Protein AF-A0A931J130-F1 (afdb_monomer)

Secondary structure (DSSP, 8-state):
-PPP------HHHHHHHHHHHHHHHHGGGT-EEETTEEEEEETTEEEEEEEEEETTTTEEEEEEEEEEHHHHHHHHHHTT-PPPPSHHHHHHHHHH--TTEEEEEEEE-----HHHHHHHHHHHHHHHHHHHHHHHHHHHTHHHHHHHHHHHHHHHHHH-TT----HHHHHHHHHHHHHHHHHTT------

Solvent-accessible surface area (backbone atoms only — not comparable to full-atom values): 10882 Å² total; per-residue (Å²): 134,81,76,80,81,78,68,79,64,57,52,70,56,46,40,52,50,49,31,49,40,38,42,64,57,33,50,87,71,73,44,44,71,58,97,49,28,43,32,46,70,45,85,69,32,39,39,38,41,46,78,45,65,40,66,90,74,49,30,44,35,42,33,40,41,32,27,45,56,43,55,44,45,50,50,26,53,74,72,75,40,82,56,64,72,61,70,68,44,40,57,60,43,51,76,77,49,68,74,64,62,78,46,74,50,73,52,72,76,53,61,82,54,69,73,51,47,47,54,47,31,49,50,54,52,48,55,46,50,53,50,44,52,53,54,38,55,57,54,72,42,43,66,62,50,51,57,49,54,53,52,54,49,51,58,42,41,76,76,33,82,81,68,86,76,64,59,69,60,55,49,54,54,48,50,51,52,51,54,41,28,64,75,65,72,51,67,74,75,84,123

Nearest PDB structures (foldseek):
  8chv-assembly1_D  TM=3.929E-01  e=4.926E-01  Homo sapiens
  8cht-assembly4_D  TM=4.009E-01  e=5.868E-01  Homo sapiens
  4ok2-assembly1_B  TM=6.603E-01  e=4.526E+00  Saccharophagus degradans 2-40
  8as6-assembly1_A  TM=1.402E-01  e=4.526E+00  SFTS virus AH12

Structure (mmCIF, N/CA/C/O backbone):
data_AF-A0A931J130-F1
#
_entry.id   AF-A0A931J130-F1
#
loop_
_atom_site.group_PDB
_atom_site.id
_atom_site.type_symbol
_atom_site.label_atom_id
_atom_site.label_alt_id
_atom_site.label_comp_id
_atom_site.label_asym_id
_atom_site.label_entity_id
_atom_site.label_seq_id
_atom_site.pdbx_PDB_ins_code
_atom_site.Cartn_x
_atom_site.Cartn_y
_atom_site.Cartn_z
_atom_site.occupancy
_atom_site.B_iso_or_equiv
_atom_site.auth_seq_id
_atom_site.auth_comp_id
_atom_site.auth_asym_id
_atom_site.auth_atom_id
_atom_site.pdbx_PDB_model_num
ATOM 1 N N . MET A 1 1 ? 41.492 0.137 -27.651 1.00 37.72 1 MET A N 1
ATOM 2 C CA . MET A 1 1 ? 40.063 -0.126 -27.904 1.00 37.72 1 MET A CA 1
ATOM 3 C C . MET A 1 1 ? 39.285 0.731 -26.930 1.00 37.72 1 MET A C 1
ATOM 5 O O . MET A 1 1 ? 39.300 0.441 -25.746 1.00 37.72 1 MET A O 1
ATOM 9 N N . THR A 1 2 ? 38.757 1.857 -27.392 1.00 40.00 2 THR A N 1
ATOM 10 C CA . THR A 1 2 ? 37.884 2.729 -26.602 1.00 40.00 2 THR A CA 1
ATOM 11 C C . THR A 1 2 ? 36.495 2.111 -26.616 1.00 40.00 2 THR A C 1
ATOM 13 O O . THR A 1 2 ? 35.916 1.949 -27.690 1.00 40.00 2 THR A O 1
ATOM 16 N N . GLU A 1 3 ? 35.994 1.705 -25.449 1.00 37.38 3 GLU A N 1
ATOM 17 C CA . GLU A 1 3 ? 34.588 1.330 -25.308 1.00 37.38 3 GLU A CA 1
ATOM 18 C C . GLU A 1 3 ? 33.718 2.496 -25.802 1.00 37.38 3 GLU A C 1
ATOM 20 O O . GLU A 1 3 ? 34.051 3.660 -25.539 1.00 37.38 3 GLU A O 1
ATOM 25 N N . PRO A 1 4 ? 32.651 2.228 -26.571 1.00 42.38 4 PRO A N 1
ATOM 26 C CA . PRO A 1 4 ? 31.745 3.279 -26.991 1.00 42.38 4 PRO A CA 1
ATOM 27 C C . PRO A 1 4 ? 31.145 3.911 -25.736 1.00 42.38 4 PRO A C 1
ATOM 29 O O . PRO A 1 4 ? 30.567 3.225 -24.896 1.00 42.38 4 PRO A O 1
ATOM 32 N N . ILE A 1 5 ? 31.304 5.228 -25.604 1.00 46.66 5 ILE A N 1
ATOM 33 C CA . ILE A 1 5 ? 30.605 6.005 -24.586 1.00 46.66 5 ILE A CA 1
ATOM 34 C C . ILE A 1 5 ? 29.126 5.918 -24.958 1.00 46.66 5 ILE A C 1
ATOM 36 O O . ILE A 1 5 ? 28.665 6.621 -25.859 1.00 46.66 5 ILE A O 1
ATOM 40 N N . GLU A 1 6 ? 28.397 5.003 -24.323 1.00 53.16 6 GLU A N 1
ATOM 41 C CA . GLU A 1 6 ? 26.948 4.949 -24.435 1.00 53.16 6 GLU A CA 1
ATOM 42 C C . GLU A 1 6 ? 26.400 6.273 -23.913 1.00 53.16 6 GLU A C 1
ATOM 44 O O . GLU A 1 6 ? 26.423 6.575 -22.718 1.00 53.16 6 GLU A O 1
ATOM 49 N N . HIS A 1 7 ? 25.949 7.114 -24.839 1.00 55.19 7 HIS A N 1
ATOM 50 C CA . HIS A 1 7 ? 25.224 8.306 -24.462 1.00 55.19 7 HIS A CA 1
ATOM 51 C C . HIS A 1 7 ? 23.923 7.889 -23.766 1.00 55.19 7 HIS A C 1
ATOM 53 O O . HIS A 1 7 ? 23.254 6.969 -24.250 1.00 55.19 7 HIS A O 1
ATOM 59 N N . PRO A 1 8 ? 23.528 8.577 -22.677 1.00 55.19 8 PRO A N 1
ATOM 60 C CA . PRO A 1 8 ? 22.209 8.414 -22.096 1.00 55.19 8 PRO A CA 1
ATOM 61 C C . PRO A 1 8 ? 21.131 8.365 -23.178 1.00 55.19 8 PRO A C 1
ATOM 63 O O . PRO A 1 8 ? 21.064 9.294 -23.994 1.00 55.19 8 PRO A O 1
ATOM 66 N N . PRO A 1 9 ? 20.226 7.375 -23.177 1.00 60.50 9 PRO A N 1
ATOM 67 C CA . PRO A 1 9 ? 18.975 7.554 -23.889 1.00 60.50 9 PRO A CA 1
ATOM 68 C C . PRO A 1 9 ? 18.276 8.823 -23.356 1.00 60.50 9 PRO A C 1
ATOM 70 O O . PRO A 1 9 ? 18.400 9.150 -22.171 1.00 60.50 9 PRO A O 1
ATOM 73 N N . PRO A 1 10 ? 17.523 9.558 -24.196 1.00 66.81 10 PRO A N 1
ATOM 74 C CA . PRO A 1 10 ? 16.775 10.722 -23.734 1.00 66.81 10 PRO A CA 1
ATOM 75 C C . PRO A 1 10 ? 15.864 10.329 -22.564 1.00 66.81 10 PRO A C 1
ATOM 77 O O . PRO A 1 10 ? 15.323 9.222 -22.550 1.00 66.81 10 PRO A O 1
ATOM 80 N N . ALA A 1 11 ? 15.666 11.238 -21.602 1.00 66.00 11 ALA A N 1
ATOM 81 C CA . ALA A 1 11 ? 14.957 10.969 -20.343 1.00 66.00 11 ALA A CA 1
ATOM 82 C C . ALA A 1 11 ? 13.633 10.204 -20.527 1.00 66.00 11 ALA A C 1
ATOM 84 O O . ALA A 1 11 ? 13.347 9.258 -19.799 1.00 66.00 11 ALA A O 1
ATOM 85 N N . SER A 1 12 ? 12.876 10.548 -21.571 1.00 71.50 12 SER A N 1
ATOM 86 C CA . SER A 1 12 ? 11.606 9.907 -21.915 1.00 71.50 12 SER A CA 1
ATOM 87 C C . SER A 1 12 ? 11.746 8.476 -22.451 1.00 71.50 12 SER A C 1
ATOM 89 O O . SER A 1 12 ? 10.842 7.662 -22.291 1.00 71.50 12 SER A O 1
ATOM 91 N N . ALA A 1 13 ? 12.841 8.123 -23.128 1.00 77.12 13 ALA A N 1
ATOM 92 C CA . ALA A 1 13 ? 13.102 6.750 -23.562 1.00 77.12 13 ALA A CA 1
ATOM 93 C C . ALA A 1 13 ? 13.471 5.852 -22.376 1.00 77.12 13 ALA A C 1
ATOM 95 O O . ALA A 1 13 ? 12.955 4.738 -22.287 1.00 77.12 13 ALA A O 1
ATOM 96 N N . PHE A 1 14 ? 14.282 6.364 -21.448 1.00 75.94 14 PHE A N 1
ATOM 97 C CA . PHE A 1 14 ? 14.636 5.660 -20.218 1.00 75.94 14 PHE A CA 1
ATOM 98 C C . PHE A 1 14 ? 13.431 5.480 -19.292 1.00 75.94 14 PHE A C 1
ATOM 100 O O . PHE A 1 14 ? 13.154 4.367 -18.864 1.00 75.94 14 PHE A O 1
ATOM 107 N N . GLU A 1 15 ? 12.657 6.538 -19.051 1.00 78.25 15 GLU A N 1
ATOM 108 C CA . GLU A 1 15 ? 11.431 6.465 -18.250 1.00 78.25 15 GLU A CA 1
ATOM 109 C C . GLU A 1 15 ? 10.440 5.446 -18.829 1.00 78.25 15 GLU A C 1
ATOM 111 O O . GLU A 1 15 ? 9.904 4.614 -18.102 1.00 78.25 15 GLU A O 1
ATOM 116 N N . ARG A 1 16 ? 10.264 5.427 -20.157 1.00 82.00 16 ARG A N 1
ATOM 117 C CA . ARG A 1 16 ? 9.443 4.409 -20.829 1.00 82.00 16 ARG A CA 1
ATOM 118 C C . ARG A 1 16 ? 10.007 2.998 -20.678 1.00 82.00 16 ARG A C 1
ATOM 120 O O . ARG A 1 16 ? 9.225 2.066 -20.527 1.00 82.00 16 ARG A O 1
ATOM 127 N N . ALA A 1 17 ? 11.326 2.818 -20.753 1.00 82.25 17 ALA A N 1
ATOM 128 C CA . ALA A 1 17 ? 11.951 1.516 -20.524 1.00 82.25 17 ALA A CA 1
ATOM 129 C C . ALA A 1 17 ? 11.732 1.052 -19.081 1.00 82.25 17 ALA A C 1
ATOM 131 O O . ALA A 1 17 ? 11.307 -0.077 -18.866 1.00 82.25 17 ALA A O 1
ATOM 132 N N . LEU A 1 18 ? 11.903 1.957 -18.120 1.00 82.25 18 LEU A N 1
ATOM 133 C CA . LEU A 1 18 ? 11.708 1.676 -16.710 1.00 82.25 18 LEU A CA 1
ATOM 134 C C . LEU A 1 18 ? 10.260 1.312 -16.377 1.00 82.25 18 LEU A C 1
ATOM 136 O O . LEU A 1 18 ? 10.019 0.318 -15.698 1.00 82.25 18 LEU A O 1
ATOM 140 N N . LEU A 1 19 ? 9.296 2.080 -16.889 1.00 86.19 19 LEU A N 1
ATOM 141 C CA . LEU A 1 19 ? 7.870 1.783 -16.740 1.00 86.19 19 LEU A CA 1
ATOM 142 C C . LEU A 1 19 ? 7.522 0.408 -17.321 1.00 86.19 19 LEU A C 1
ATOM 144 O O . LEU A 1 19 ? 6.752 -0.330 -16.714 1.00 86.19 19 LEU A O 1
ATOM 148 N N . ARG A 1 20 ? 8.113 0.032 -18.466 1.00 87.75 20 ARG A N 1
ATOM 149 C CA . ARG A 1 20 ? 7.922 -1.304 -19.051 1.00 87.75 20 ARG A CA 1
ATOM 150 C C . ARG A 1 20 ? 8.511 -2.409 -18.177 1.00 87.75 20 ARG A C 1
ATOM 152 O O . ARG A 1 20 ? 7.806 -3.381 -17.935 1.00 87.75 20 ARG A O 1
ATOM 159 N N . SER A 1 21 ? 9.740 -2.253 -17.683 1.00 88.06 21 SER A N 1
ATOM 160 C CA . SER A 1 21 ? 10.378 -3.242 -16.799 1.00 88.06 21 SER A CA 1
ATOM 161 C C . SER A 1 21 ? 9.619 -3.403 -15.479 1.00 88.06 21 SER A C 1
ATOM 163 O O . SER A 1 21 ? 9.436 -4.507 -14.982 1.00 88.06 21 SER A O 1
ATOM 165 N N . ILE A 1 22 ? 9.104 -2.309 -14.916 1.00 87.69 22 ILE A N 1
ATOM 166 C CA . ILE A 1 22 ? 8.263 -2.373 -13.716 1.00 87.69 22 ILE A CA 1
ATOM 167 C C . ILE A 1 22 ? 6.929 -3.065 -14.017 1.00 87.69 22 ILE A C 1
ATOM 169 O O . ILE A 1 22 ? 6.472 -3.888 -13.226 1.00 87.69 22 ILE A O 1
ATOM 173 N N . ALA A 1 23 ? 6.307 -2.767 -15.159 1.00 88.56 23 ALA A N 1
ATOM 174 C CA . ALA A 1 23 ? 5.064 -3.411 -15.568 1.00 88.56 23 ALA A CA 1
ATOM 175 C C . ALA A 1 23 ? 5.233 -4.925 -15.800 1.00 88.56 23 ALA A C 1
ATOM 177 O O . ALA A 1 23 ? 4.343 -5.691 -15.424 1.00 88.56 23 ALA A O 1
ATOM 178 N N . SER A 1 24 ? 6.362 -5.369 -16.370 1.00 89.69 24 SER A N 1
ATOM 179 C CA . SER A 1 24 ? 6.643 -6.797 -16.576 1.00 89.69 24 SER A CA 1
ATOM 180 C C . SER A 1 24 ? 6.847 -7.558 -15.268 1.00 89.69 24 SER A C 1
ATOM 182 O O . SER A 1 24 ? 6.431 -8.706 -15.181 1.00 89.69 24 SER A O 1
ATOM 184 N N . GLU A 1 25 ? 7.411 -6.920 -14.241 1.00 89.88 25 GLU A N 1
ATOM 185 C CA . GLU A 1 25 ? 7.550 -7.502 -12.896 1.00 89.88 25 GLU A CA 1
ATOM 186 C C . GLU A 1 25 ? 6.225 -7.516 -12.115 1.00 89.88 25 GLU A C 1
ATOM 188 O O . GLU A 1 25 ? 5.930 -8.443 -11.353 1.00 89.88 25 GLU A O 1
ATOM 193 N N . ALA A 1 26 ? 5.397 -6.488 -12.315 1.00 87.25 26 ALA A N 1
ATOM 194 C CA . ALA A 1 26 ? 4.100 -6.339 -11.661 1.00 87.25 26 ALA A CA 1
ATOM 195 C C . ALA A 1 26 ? 3.048 -7.342 -12.179 1.00 87.25 26 ALA A C 1
ATOM 197 O O . ALA A 1 26 ? 2.231 -7.837 -11.399 1.00 87.25 26 ALA A O 1
ATOM 198 N N . GLY A 1 27 ? 3.078 -7.672 -13.476 1.00 86.12 27 GLY A N 1
ATOM 199 C CA . GLY A 1 27 ? 2.119 -8.578 -14.123 1.00 86.12 27 GLY A CA 1
ATOM 200 C C . GLY A 1 27 ? 2.009 -9.963 -13.462 1.00 86.12 27 GLY A C 1
ATOM 201 O O . GLY A 1 27 ? 0.912 -10.332 -13.039 1.00 86.12 27 GLY A O 1
ATOM 202 N N . PRO A 1 28 ? 3.116 -10.714 -13.287 1.00 87.88 28 PRO A N 1
ATOM 203 C CA . PRO A 1 28 ? 3.131 -12.011 -12.601 1.00 87.88 28 PRO A CA 1
ATOM 204 C C . PRO A 1 28 ? 2.605 -11.983 -11.158 1.00 87.88 28 PRO A C 1
ATOM 206 O O . PRO A 1 28 ? 2.249 -13.026 -10.616 1.00 87.88 28 PRO A O 1
ATOM 209 N N . ARG A 1 29 ? 2.548 -10.803 -10.527 1.00 85.88 29 ARG A N 1
ATOM 210 C CA . ARG A 1 29 ? 2.046 -10.598 -9.156 1.00 85.88 29 ARG A CA 1
ATOM 211 C C . ARG A 1 29 ? 0.557 -10.244 -9.111 1.00 85.88 29 ARG A C 1
ATOM 213 O O . ARG A 1 29 ? 0.011 -10.048 -8.030 1.00 85.88 29 ARG A O 1
ATOM 220 N N . GLY A 1 30 ? -0.100 -10.141 -10.268 1.00 87.88 30 GLY A N 1
ATOM 221 C CA . GLY A 1 30 ? -1.512 -9.767 -10.372 1.00 87.88 30 GLY A CA 1
ATOM 222 C C . GLY A 1 30 ? -1.789 -8.298 -10.039 1.00 87.88 30 GLY A C 1
ATOM 223 O O . GLY A 1 30 ? -2.925 -7.942 -9.724 1.00 87.88 30 GLY A O 1
ATOM 224 N N . TRP A 1 31 ? -0.768 -7.439 -10.071 1.00 91.69 31 TRP A N 1
ATOM 225 C CA . TRP A 1 31 ? -0.922 -6.015 -9.780 1.00 91.69 31 TRP A CA 1
ATOM 226 C C . TRP A 1 31 ? -1.553 -5.276 -10.962 1.00 91.69 31 TRP A C 1
ATOM 228 O O . TRP A 1 31 ? -1.345 -5.625 -12.124 1.00 91.69 31 TRP A O 1
ATOM 238 N N . GLN A 1 32 ? -2.326 -4.232 -10.666 1.00 91.44 32 GLN A N 1
ATOM 239 C CA . GLN A 1 32 ? -2.971 -3.409 -11.687 1.00 91.44 32 GLN A CA 1
ATOM 240 C C . GLN A 1 32 ? -2.073 -2.227 -12.063 1.00 91.44 32 GLN A C 1
ATOM 242 O O . GLN A 1 32 ? -1.226 -1.812 -11.277 1.00 91.44 32 GLN A O 1
ATOM 247 N N . LEU A 1 33 ? -2.257 -1.671 -13.262 1.00 89.31 33 LEU A N 1
ATOM 248 C CA . LEU A 1 33 ? -1.422 -0.587 -13.785 1.00 89.31 33 LEU A CA 1
ATOM 249 C C . LEU A 1 33 ? -2.263 0.653 -14.104 1.00 89.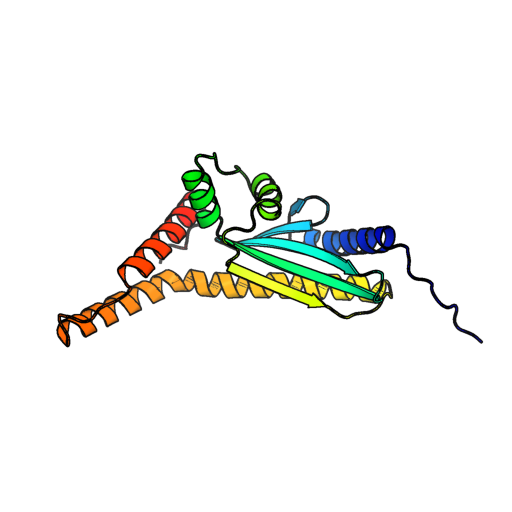31 33 LEU A C 1
ATOM 251 O O . LEU A 1 33 ? -3.309 0.552 -14.747 1.00 89.31 33 LEU A O 1
ATOM 255 N N . LEU A 1 34 ? -1.784 1.830 -13.693 1.00 86.69 34 LEU A N 1
ATOM 256 C CA . LEU A 1 34 ? -2.303 3.136 -14.109 1.00 86.69 34 LEU A CA 1
ATOM 257 C C . LEU A 1 34 ? -1.145 3.937 -14.702 1.00 86.69 34 LEU A C 1
ATOM 259 O O . LEU A 1 34 ? -0.197 4.249 -13.991 1.00 86.69 34 LEU A O 1
ATOM 263 N N . ASP A 1 35 ? -1.194 4.239 -15.999 1.00 84.06 35 ASP A N 1
ATOM 264 C CA . ASP A 1 35 ? -0.118 4.942 -16.720 1.00 84.06 35 ASP A CA 1
ATOM 265 C C . ASP A 1 35 ? 1.279 4.310 -16.507 1.00 84.06 35 ASP A C 1
ATOM 267 O O . ASP A 1 35 ? 2.286 5.000 -16.374 1.00 84.06 35 ASP A O 1
ATOM 271 N N . GLY A 1 36 ? 1.341 2.974 -16.430 1.00 82.38 36 GLY A N 1
ATOM 272 C CA . GLY A 1 36 ? 2.576 2.213 -16.182 1.00 82.38 36 GLY A CA 1
ATOM 273 C C . GLY A 1 36 ? 3.040 2.176 -14.719 1.00 82.38 36 GLY A C 1
ATOM 274 O O . GLY A 1 36 ? 4.015 1.498 -14.412 1.00 82.38 36 GLY A O 1
ATOM 275 N N . MET A 1 37 ? 2.336 2.849 -13.806 1.00 87.19 37 MET A N 1
ATOM 276 C CA . MET A 1 37 ? 2.574 2.772 -12.363 1.00 87.19 37 MET A CA 1
ATOM 277 C C . MET A 1 37 ? 1.776 1.608 -11.771 1.00 87.19 37 MET A C 1
ATOM 279 O O . MET A 1 37 ? 0.542 1.606 -11.891 1.00 87.19 37 MET A O 1
ATOM 283 N N . PRO A 1 38 ? 2.425 0.623 -11.130 1.00 90.31 38 PRO A N 1
ATOM 284 C CA . PRO A 1 38 ? 1.693 -0.447 -10.496 1.00 90.31 38 PRO A CA 1
ATOM 285 C C . PRO A 1 38 ? 1.040 0.015 -9.202 1.00 90.31 38 PRO A C 1
ATOM 287 O O . PRO A 1 38 ? 1.624 0.736 -8.387 1.00 90.31 38 PRO A O 1
ATOM 290 N N . TYR A 1 39 ? -0.186 -0.453 -9.020 1.00 90.31 39 TYR A N 1
ATOM 291 C CA . TYR A 1 39 ? -0.958 -0.293 -7.809 1.00 90.31 39 TYR A CA 1
ATOM 292 C C . TYR A 1 39 ? -1.670 -1.600 -7.463 1.00 90.31 39 TYR A C 1
ATOM 294 O O . TYR A 1 39 ? -2.052 -2.393 -8.328 1.00 90.31 39 TYR A O 1
ATOM 302 N N . TRP A 1 40 ? -1.841 -1.834 -6.171 1.00 90.44 40 TRP A N 1
ATOM 303 C CA . TRP A 1 40 ? -2.507 -3.021 -5.650 1.00 90.44 40 TRP A CA 1
ATOM 304 C C . TRP A 1 40 ? -3.040 -2.743 -4.245 1.00 90.44 40 TRP A C 1
ATOM 306 O O . TRP A 1 40 ? -2.843 -1.658 -3.694 1.00 90.44 40 TRP A O 1
ATOM 316 N N . ASN A 1 41 ? -3.728 -3.729 -3.676 1.00 86.88 41 ASN A N 1
ATOM 317 C CA . ASN A 1 41 ? -4.053 -3.734 -2.257 1.00 86.88 41 ASN A CA 1
ATOM 318 C C . ASN A 1 41 ? -3.252 -4.812 -1.548 1.00 86.88 41 ASN A C 1
ATOM 320 O O . ASN A 1 41 ? -3.152 -5.933 -2.047 1.00 86.88 41 ASN A O 1
ATOM 324 N N . GLN A 1 42 ? -2.793 -4.487 -0.349 1.00 84.12 42 GLN A N 1
ATOM 325 C CA . GLN A 1 42 ? -2.312 -5.452 0.625 1.00 84.12 42 GLN A CA 1
ATOM 326 C C . GLN A 1 42 ? -3.165 -5.284 1.882 1.00 84.12 42 GLN A C 1
ATOM 328 O O . GLN A 1 42 ? -2.948 -4.351 2.648 1.00 84.12 42 GLN A O 1
ATOM 333 N N . GLY A 1 43 ? -4.187 -6.128 2.049 1.00 79.75 43 GLY A N 1
ATOM 334 C CA . GLY A 1 43 ? -5.192 -5.946 3.101 1.00 79.75 43 GLY A CA 1
ATOM 335 C C . GLY A 1 43 ? -5.837 -4.554 3.045 1.00 79.75 43 GLY A C 1
ATOM 336 O O . GLY A 1 43 ? -6.418 -4.179 2.024 1.00 79.75 43 GLY A O 1
ATOM 337 N N . LEU A 1 44 ? -5.716 -3.781 4.128 1.00 77.00 44 LEU A N 1
ATOM 338 C CA . LEU A 1 44 ? -6.307 -2.435 4.257 1.00 77.00 44 LEU A CA 1
ATOM 339 C C . LEU A 1 44 ? -5.484 -1.338 3.571 1.00 77.00 44 LEU A C 1
ATOM 341 O O . LEU A 1 44 ? -5.938 -0.196 3.434 1.00 77.00 44 LEU A O 1
ATOM 345 N N . LEU A 1 45 ? -4.261 -1.667 3.158 1.00 81.31 45 LEU A N 1
ATOM 346 C CA . LEU A 1 45 ? -3.352 -0.731 2.524 1.00 81.31 45 LEU A CA 1
ATOM 347 C C . LEU A 1 45 ? -3.601 -0.695 1.020 1.00 81.31 45 LEU A C 1
ATOM 349 O O . LEU A 1 45 ? -3.511 -1.709 0.328 1.00 81.31 45 LEU A O 1
ATOM 353 N N . PHE A 1 46 ? -3.841 0.508 0.511 1.00 86.12 46 PHE A N 1
ATOM 354 C CA . PHE A 1 46 ? -3.640 0.809 -0.894 1.00 86.12 46 PHE A CA 1
ATOM 355 C C . PHE A 1 46 ? -2.159 1.087 -1.141 1.00 86.12 46 PHE A C 1
ATOM 357 O O . PHE A 1 46 ? -1.535 1.893 -0.441 1.00 86.12 46 PHE A O 1
ATOM 364 N N . CYS A 1 47 ? -1.606 0.430 -2.152 1.00 87.75 47 CYS A N 1
ATOM 365 C CA . CYS A 1 47 ? -0.204 0.517 -2.517 1.00 87.75 47 CYS A CA 1
ATOM 366 C C . CYS A 1 47 ? -0.067 1.146 -3.902 1.00 87.75 47 CYS A C 1
ATOM 368 O O . CYS A 1 47 ? -0.733 0.721 -4.844 1.00 87.75 47 CYS A O 1
ATOM 370 N N . LEU A 1 48 ? 0.816 2.137 -4.029 1.00 88.56 48 LEU A N 1
ATOM 371 C CA . LEU A 1 48 ? 1.149 2.779 -5.297 1.00 88.56 48 LEU A CA 1
ATOM 372 C C . LEU A 1 48 ? 2.663 2.910 -5.433 1.00 88.56 48 LEU A C 1
ATOM 374 O O . LEU A 1 48 ? 3.315 3.553 -4.607 1.00 88.56 48 LEU A O 1
ATOM 378 N N . LEU A 1 49 ? 3.208 2.344 -6.503 1.00 87.81 49 LEU A N 1
ATOM 379 C CA . LEU A 1 49 ? 4.617 2.462 -6.849 1.00 87.81 49 LEU A CA 1
ATOM 380 C C . LEU A 1 49 ? 4.785 3.510 -7.953 1.00 87.81 49 LEU A C 1
ATOM 382 O O . LEU A 1 49 ? 4.246 3.367 -9.048 1.00 87.81 49 LEU A O 1
ATOM 386 N N . ILE A 1 50 ? 5.546 4.561 -7.670 1.00 86.00 50 ILE A N 1
ATOM 387 C CA . ILE A 1 50 ? 5.784 5.671 -8.591 1.00 86.00 50 ILE A CA 1
ATOM 388 C C . ILE A 1 50 ? 7.260 5.656 -9.001 1.00 86.00 50 ILE A C 1
ATOM 390 O O . ILE A 1 50 ? 8.123 5.997 -8.182 1.00 86.00 50 ILE A O 1
ATOM 394 N N . PRO A 1 51 ? 7.585 5.253 -10.236 1.00 82.62 51 PRO A N 1
ATOM 395 C CA . PRO A 1 51 ? 8.929 5.375 -10.760 1.00 82.62 51 PRO A CA 1
ATOM 396 C C . PRO A 1 51 ? 9.223 6.805 -11.195 1.00 82.62 51 PRO A C 1
ATOM 398 O O . PRO A 1 51 ? 8.369 7.522 -11.706 1.00 82.62 51 PRO A O 1
ATOM 401 N N . PHE A 1 52 ? 10.473 7.195 -11.008 1.00 77.62 52 PHE A N 1
ATOM 402 C CA . PHE A 1 52 ? 11.041 8.457 -11.432 1.00 77.62 52 PHE A CA 1
ATOM 403 C C . PHE A 1 52 ? 12.406 8.184 -12.048 1.00 77.62 52 PHE A C 1
ATOM 405 O O . PHE A 1 52 ? 13.251 7.505 -11.465 1.00 77.62 52 PHE A O 1
ATOM 412 N N . ALA A 1 53 ? 12.631 8.747 -13.222 1.00 72.62 53 ALA A N 1
ATOM 413 C CA . ALA A 1 53 ? 13.910 8.721 -13.901 1.00 72.62 53 ALA A CA 1
ATOM 414 C C . ALA A 1 53 ? 14.637 10.055 -13.700 1.00 72.62 53 ALA A C 1
ATOM 416 O O . ALA A 1 53 ? 14.112 11.095 -14.094 1.00 72.62 53 ALA A O 1
ATOM 417 N N . ASP A 1 54 ? 15.852 10.037 -13.147 1.00 72.88 54 ASP A N 1
ATOM 418 C CA . ASP A 1 54 ? 16.766 11.180 -13.202 1.00 72.88 54 ASP A CA 1
ATOM 419 C C . ASP A 1 54 ? 17.818 10.953 -14.294 1.00 72.88 54 ASP A C 1
ATOM 421 O O . ASP A 1 54 ? 18.914 10.422 -14.085 1.00 72.88 54 ASP A O 1
ATOM 425 N N . ALA A 1 55 ? 17.459 11.396 -15.496 1.00 62.41 55 ALA A N 1
ATOM 426 C CA . ALA A 1 55 ? 18.320 11.300 -16.664 1.00 62.41 55 ALA A CA 1
ATOM 427 C C . ALA A 1 55 ? 19.590 12.163 -16.565 1.00 62.41 55 ALA A C 1
ATOM 429 O O . ALA A 1 55 ? 20.533 11.926 -17.313 1.00 62.41 55 ALA A O 1
ATOM 430 N N . ARG A 1 56 ? 19.643 13.162 -15.670 1.00 64.50 56 ARG A N 1
ATOM 431 C CA . ARG A 1 56 ? 20.839 14.005 -15.507 1.00 64.50 56 ARG A CA 1
ATOM 432 C C . ARG A 1 56 ? 21.928 13.292 -14.718 1.00 64.50 56 ARG A C 1
ATOM 434 O O . ARG A 1 56 ? 23.098 13.594 -14.917 1.00 64.50 56 ARG A O 1
ATOM 441 N N . GLN A 1 57 ? 21.543 12.378 -13.829 1.00 65.00 57 GLN A N 1
ATOM 442 C CA . GLN A 1 57 ? 22.468 11.745 -12.891 1.00 65.00 57 GLN A CA 1
ATOM 443 C C . GLN A 1 57 ? 22.797 10.288 -13.203 1.00 65.00 57 GLN A C 1
ATOM 445 O O . GLN A 1 57 ? 23.561 9.686 -12.460 1.00 65.00 57 GLN A O 1
ATOM 450 N N . GLY A 1 58 ? 22.251 9.685 -14.260 1.00 64.94 58 GLY A N 1
ATOM 451 C CA . GLY A 1 58 ? 22.498 8.253 -14.441 1.00 64.94 58 GLY A CA 1
ATOM 452 C C . GLY A 1 58 ? 21.590 7.360 -13.601 1.00 64.94 58 GLY A C 1
ATOM 453 O O . GLY A 1 58 ? 21.888 6.179 -13.463 1.00 64.94 58 GLY A O 1
ATOM 454 N N . HIS A 1 59 ? 20.534 7.898 -12.977 1.00 69.81 59 HIS A N 1
ATOM 455 C CA . HIS A 1 59 ? 19.868 7.235 -11.855 1.00 69.81 59 HIS A CA 1
ATOM 456 C C . HIS A 1 59 ? 18.353 7.128 -12.031 1.00 69.81 59 HIS A C 1
ATOM 458 O O . HIS A 1 59 ? 17.693 8.019 -12.557 1.00 69.81 59 HIS A O 1
ATOM 464 N N . ALA A 1 60 ? 17.782 6.037 -11.528 1.00 72.94 60 ALA A N 1
ATOM 465 C CA . ALA A 1 60 ? 16.349 5.908 -11.297 1.00 72.94 60 ALA A CA 1
ATOM 466 C C . ALA A 1 60 ? 16.045 5.915 -9.799 1.00 72.94 60 ALA A C 1
ATOM 468 O O . ALA A 1 60 ? 16.848 5.481 -8.968 1.00 72.94 60 ALA A O 1
ATOM 469 N N . ARG A 1 61 ? 14.848 6.391 -9.469 1.00 77.19 61 ARG A N 1
ATOM 470 C CA . ARG A 1 61 ? 14.250 6.313 -8.144 1.00 77.19 61 ARG A CA 1
ATOM 471 C C . ARG A 1 61 ? 12.862 5.715 -8.273 1.00 77.19 61 ARG A C 1
ATOM 473 O O . ARG A 1 61 ? 12.035 6.245 -8.998 1.00 77.19 61 ARG A O 1
ATOM 480 N N . VAL A 1 62 ? 12.559 4.674 -7.516 1.00 76.38 62 VAL A N 1
ATOM 481 C CA . VAL A 1 62 ? 11.176 4.216 -7.337 1.00 76.38 62 VAL A CA 1
ATOM 482 C C . VAL A 1 62 ? 10.722 4.646 -5.959 1.00 76.38 62 VAL A C 1
ATOM 484 O O . VAL A 1 62 ? 11.474 4.523 -4.999 1.00 76.38 62 VAL A O 1
ATOM 487 N N . THR A 1 63 ? 9.514 5.193 -5.871 1.00 82.75 63 THR A N 1
ATOM 488 C CA . THR A 1 63 ? 8.868 5.569 -4.616 1.00 82.75 63 THR A CA 1
ATOM 489 C C . THR A 1 63 ? 7.672 4.665 -4.370 1.00 82.75 63 THR A C 1
ATOM 491 O O . THR A 1 63 ? 6.730 4.682 -5.157 1.00 82.75 63 THR A O 1
ATOM 494 N N . LEU A 1 64 ? 7.676 3.911 -3.273 1.00 84.00 64 LEU A N 1
ATOM 495 C CA . LEU A 1 64 ? 6.469 3.255 -2.782 1.00 84.00 64 LEU A CA 1
ATOM 496 C C . LEU A 1 64 ? 5.724 4.237 -1.884 1.00 84.00 64 LEU A C 1
ATOM 498 O O . LEU A 1 64 ? 6.295 4.762 -0.930 1.00 84.00 64 LEU A O 1
ATOM 502 N N . SER A 1 65 ? 4.448 4.461 -2.175 1.00 84.81 65 SER A N 1
ATOM 503 C CA . SER A 1 65 ? 3.522 5.191 -1.318 1.00 84.81 65 SER A CA 1
ATOM 504 C C . SER A 1 65 ? 2.420 4.246 -0.859 1.00 84.81 65 SER A C 1
ATOM 506 O O . SER A 1 65 ? 1.747 3.626 -1.682 1.00 84.81 65 SER A O 1
ATOM 508 N N . LEU A 1 66 ? 2.216 4.169 0.453 1.00 81.94 66 LEU A N 1
ATOM 509 C CA . LEU A 1 66 ? 1.145 3.390 1.068 1.00 81.94 66 LEU A CA 1
ATOM 510 C C . LEU A 1 66 ? 0.125 4.328 1.709 1.00 81.94 66 LEU A C 1
ATOM 512 O O . LEU A 1 66 ? 0.495 5.327 2.336 1.00 81.94 66 LEU A O 1
ATOM 516 N N . LYS A 1 67 ? -1.158 4.008 1.551 1.00 79.75 67 LYS A N 1
ATOM 517 C CA . LYS A 1 67 ? -2.282 4.778 2.095 1.00 79.75 67 LYS A CA 1
ATOM 518 C C . LYS A 1 67 ? -3.328 3.855 2.698 1.00 79.75 67 LYS A C 1
ATOM 520 O O . LYS A 1 67 ? -3.553 2.761 2.186 1.00 79.75 67 LYS A O 1
ATOM 525 N N . TRP A 1 68 ? -4.025 4.326 3.727 1.00 78.19 68 TRP A N 1
ATOM 526 C CA . TRP A 1 68 ? -5.268 3.688 4.159 1.00 78.19 68 TRP A CA 1
ATOM 527 C C . TRP A 1 68 ? -6.432 4.213 3.331 1.00 78.19 68 TRP A C 1
ATOM 529 O O . TRP A 1 68 ? -6.708 5.414 3.310 1.00 78.19 68 TRP A O 1
ATOM 539 N N . ARG A 1 69 ? -7.162 3.298 2.694 1.00 77.31 69 ARG A N 1
ATOM 540 C CA . ARG A 1 69 ? -8.344 3.649 1.895 1.00 77.31 69 ARG A CA 1
ATOM 541 C C . ARG A 1 69 ? -9.435 4.283 2.761 1.00 77.31 69 ARG A C 1
ATOM 543 O O . ARG A 1 69 ? -10.080 5.240 2.326 1.00 77.31 69 ARG A O 1
ATOM 550 N N . ALA A 1 70 ? -9.572 3.808 3.999 1.00 73.38 70 ALA A N 1
ATOM 551 C CA . ALA A 1 70 ? -10.429 4.374 5.035 1.00 73.38 70 ALA A CA 1
ATOM 552 C C . ALA A 1 70 ? -10.228 5.885 5.216 1.00 73.38 70 ALA A C 1
ATOM 554 O O . ALA A 1 70 ? -11.194 6.653 5.206 1.00 73.38 70 ALA A O 1
ATOM 555 N N . LEU A 1 71 ? -8.970 6.322 5.351 1.00 73.69 71 LEU A N 1
ATOM 556 C CA . LEU A 1 71 ? -8.649 7.720 5.631 1.00 73.69 71 LEU A CA 1
ATOM 557 C C . LEU A 1 71 ? -8.947 8.626 4.446 1.00 73.69 71 LEU A C 1
ATOM 559 O O . LEU A 1 71 ? -9.477 9.718 4.639 1.00 73.69 71 LEU A O 1
ATOM 563 N N . ASP A 1 72 ? -8.712 8.151 3.226 1.00 74.81 72 ASP A N 1
ATOM 564 C CA . ASP A 1 72 ? -9.137 8.879 2.037 1.00 74.81 72 ASP A CA 1
ATOM 565 C C . ASP A 1 72 ? -10.661 9.036 2.038 1.00 74.81 72 ASP A C 1
ATOM 567 O O . ASP A 1 72 ? -11.156 10.152 1.912 1.00 74.81 72 ASP A O 1
ATOM 571 N N . ARG A 1 73 ? -11.447 7.981 2.294 1.00 74.38 73 ARG A N 1
ATOM 572 C CA . ARG A 1 73 ? -12.915 8.128 2.386 1.00 74.38 73 ARG A CA 1
ATOM 573 C C . ARG A 1 73 ? -13.349 9.139 3.449 1.00 74.38 73 ARG A C 1
ATOM 575 O O . ARG A 1 73 ? -14.360 9.816 3.261 1.00 74.38 73 ARG A O 1
ATOM 582 N N . VAL A 1 74 ? -12.634 9.237 4.570 1.00 74.69 74 VAL A N 1
ATOM 583 C CA . VAL A 1 74 ? -12.885 10.266 5.593 1.00 74.69 74 VAL A CA 1
ATOM 584 C C . VAL A 1 74 ? -12.540 11.657 5.059 1.00 74.69 74 VAL A C 1
ATOM 586 O O . VAL A 1 74 ? -13.359 12.565 5.195 1.00 74.69 74 VAL A O 1
ATOM 589 N N . LEU A 1 75 ? -11.382 11.826 4.416 1.00 74.88 75 LEU A N 1
ATOM 590 C CA . LEU A 1 75 ? -10.968 13.089 3.802 1.00 74.88 75 LEU A CA 1
ATOM 591 C C . LEU A 1 75 ? -11.986 13.571 2.769 1.00 74.88 75 LEU A C 1
ATOM 593 O O . LEU A 1 75 ? -12.450 14.703 2.857 1.00 74.88 75 LEU A O 1
ATOM 597 N N . TRP A 1 76 ? -12.368 12.707 1.829 1.00 76.44 76 TRP A N 1
ATOM 598 C CA . TRP A 1 76 ? -13.343 13.014 0.783 1.00 76.44 76 TRP A CA 1
ATOM 599 C C . TRP A 1 76 ? -14.681 13.455 1.393 1.00 76.44 76 TRP A C 1
ATOM 601 O O . TRP A 1 76 ? -15.167 14.537 1.066 1.00 76.44 76 TRP A O 1
ATOM 611 N N . ARG A 1 77 ? -15.201 12.712 2.382 1.00 76.06 77 ARG A N 1
ATOM 612 C CA . ARG A 1 77 ? -16.414 13.101 3.126 1.00 76.06 77 ARG A CA 1
ATOM 613 C C . ARG A 1 77 ? -16.273 14.458 3.822 1.00 76.06 77 ARG A C 1
ATOM 615 O O . ARG A 1 77 ? -17.194 15.266 3.765 1.00 76.06 77 ARG A O 1
ATOM 622 N N . ARG A 1 78 ? -15.132 14.738 4.463 1.00 76.69 78 ARG A N 1
ATOM 623 C CA . ARG A 1 78 ? -14.871 16.022 5.143 1.00 76.69 78 ARG A CA 1
ATOM 624 C C . ARG A 1 78 ? -14.766 17.200 4.180 1.00 76.69 78 ARG A C 1
ATOM 626 O O . ARG A 1 78 ? -15.137 18.306 4.554 1.00 76.69 78 ARG A O 1
ATOM 633 N N . LEU A 1 79 ? -14.300 16.958 2.960 1.00 76.12 79 LEU A N 1
ATOM 634 C CA . LEU A 1 79 ? -14.258 17.951 1.888 1.00 76.12 79 LEU A CA 1
ATOM 635 C C . LEU A 1 79 ? -15.615 18.125 1.180 1.00 76.12 79 LEU A C 1
ATOM 637 O O . LEU A 1 79 ? -15.706 18.920 0.250 1.00 76.12 79 LEU A O 1
ATOM 641 N N . GLY A 1 80 ? -16.664 17.400 1.592 1.00 79.12 80 GLY A N 1
ATOM 642 C CA . GLY A 1 80 ? -17.973 17.429 0.932 1.00 79.12 80 GLY A CA 1
ATOM 643 C C . GLY A 1 80 ? -17.972 16.767 -0.449 1.00 79.12 80 GLY A C 1
ATOM 644 O O . GLY A 1 80 ? -18.839 17.053 -1.270 1.00 79.12 80 GLY A O 1
ATOM 645 N N . LEU A 1 81 ? -16.99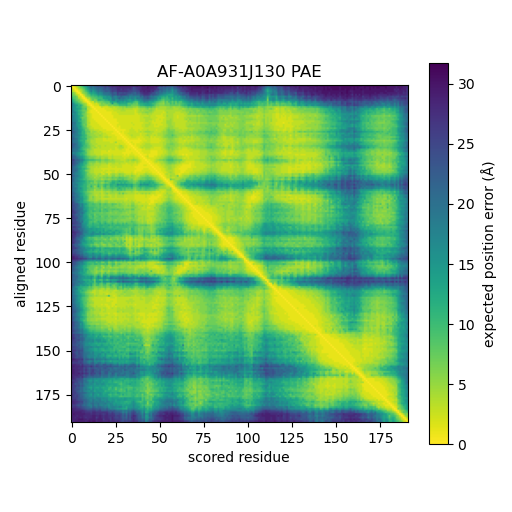0 15.904 -0.722 1.00 79.81 81 LEU A N 1
ATOM 646 C CA . LEU A 1 81 ? -16.806 15.224 -1.998 1.00 79.81 81 LEU A CA 1
ATOM 647 C C . 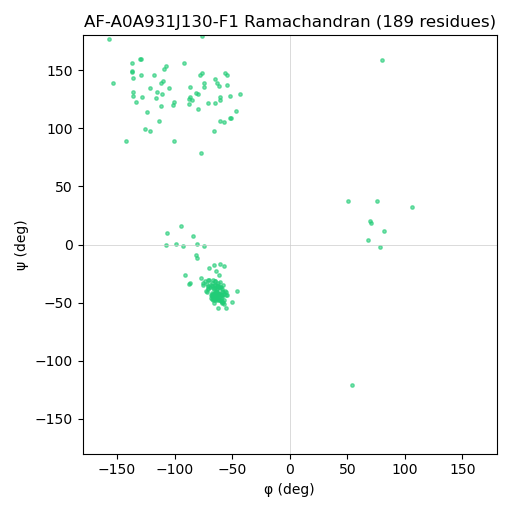LEU A 1 81 ? -17.165 13.734 -1.881 1.00 79.81 81 LEU A C 1
ATOM 649 O O . LEU A 1 81 ? -17.043 13.119 -0.820 1.00 79.81 81 LEU A O 1
ATOM 653 N N . SER A 1 82 ? -17.572 13.131 -2.999 1.00 73.94 82 SER A N 1
ATOM 654 C CA . SER A 1 82 ? -17.822 11.685 -3.062 1.00 73.94 82 SER A CA 1
ATOM 655 C C . SER A 1 82 ? -16.502 10.926 -3.216 1.00 73.94 82 SER A C 1
ATOM 657 O O . SER A 1 82 ? -15.714 11.288 -4.091 1.00 73.94 82 SER A O 1
ATOM 659 N N . PRO A 1 83 ? -16.227 9.894 -2.396 1.00 68.50 83 PRO A N 1
ATOM 660 C CA . PRO A 1 83 ? -14.990 9.141 -2.516 1.00 68.50 83 PRO A CA 1
ATOM 661 C C . PRO A 1 83 ? -14.937 8.405 -3.864 1.00 68.50 83 PRO A C 1
ATOM 663 O O . PRO A 1 83 ? -15.957 7.877 -4.307 1.00 68.50 83 PRO A O 1
ATOM 666 N N . PRO A 1 84 ? -13.762 8.323 -4.507 1.00 68.81 84 PRO A N 1
ATOM 667 C CA . PRO A 1 84 ? -13.607 7.552 -5.729 1.00 68.81 84 PRO A CA 1
ATOM 668 C C . PRO A 1 84 ? -13.938 6.075 -5.480 1.00 68.81 84 PRO A C 1
ATOM 670 O O . PRO A 1 84 ? -13.375 5.437 -4.584 1.00 68.81 84 PRO A O 1
ATOM 673 N N . GLU A 1 85 ? -14.845 5.528 -6.288 1.00 70.25 85 GLU A N 1
ATOM 674 C CA . GLU A 1 85 ? -15.219 4.117 -6.237 1.00 70.25 85 GLU A CA 1
ATOM 675 C C . GLU A 1 85 ? -14.277 3.264 -7.095 1.00 70.25 85 GLU A C 1
ATOM 677 O O . GLU A 1 85 ? -13.932 3.603 -8.228 1.00 70.25 85 GLU A O 1
ATOM 682 N N . GLY A 1 86 ? -13.846 2.129 -6.543 1.00 73.06 86 GLY A N 1
ATOM 683 C CA . GLY A 1 86 ? -12.904 1.224 -7.200 1.00 73.06 86 GLY A CA 1
ATOM 684 C C . GLY A 1 86 ? -11.432 1.650 -7.098 1.00 73.06 86 GLY A C 1
ATOM 685 O O . GLY A 1 86 ? -11.077 2.801 -6.841 1.00 73.06 86 GLY A O 1
ATOM 686 N N . LEU A 1 87 ? -10.537 0.677 -7.285 1.00 73.19 87 LEU A N 1
ATOM 687 C CA . LEU A 1 87 ? -9.098 0.866 -7.063 1.00 73.19 87 LEU A CA 1
ATOM 688 C C . LEU A 1 87 ? -8.438 1.799 -8.071 1.00 73.19 87 LEU A C 1
ATOM 690 O O . LEU A 1 87 ? -7.555 2.572 -7.713 1.00 73.19 87 LEU A O 1
ATOM 694 N N . ARG A 1 88 ? -8.905 1.769 -9.319 1.00 77.25 88 ARG A N 1
ATOM 695 C CA . ARG A 1 88 ? -8.386 2.624 -10.385 1.00 77.25 88 ARG A CA 1
ATOM 696 C C . ARG A 1 88 ? -8.650 4.108 -10.118 1.00 77.25 88 ARG A C 1
ATOM 698 O O . ARG A 1 88 ? -7.758 4.930 -10.306 1.00 77.25 88 ARG A O 1
ATOM 705 N N . ALA A 1 89 ? -9.857 4.451 -9.665 1.00 73.62 89 ALA A N 1
ATOM 706 C CA . ALA A 1 89 ? -10.207 5.829 -9.330 1.00 73.62 89 ALA A CA 1
ATOM 707 C C . ALA A 1 89 ? -9.403 6.319 -8.116 1.00 73.62 89 ALA A C 1
ATOM 709 O O . ALA A 1 89 ? -8.911 7.446 -8.108 1.00 73.62 89 ALA A O 1
ATOM 710 N N . HIS A 1 90 ? -9.183 5.434 -7.139 1.00 73.50 90 HIS A N 1
ATOM 711 C CA . HIS A 1 90 ? -8.335 5.714 -5.988 1.00 73.50 90 HIS A CA 1
ATOM 712 C C . HIS A 1 90 ? -6.865 5.947 -6.382 1.00 73.50 90 HIS A C 1
ATOM 714 O O . HIS A 1 90 ? -6.251 6.903 -5.914 1.00 73.50 90 HIS A O 1
ATOM 720 N N . ALA A 1 91 ? -6.319 5.152 -7.309 1.00 74.00 91 ALA A N 1
ATOM 721 C CA . ALA A 1 91 ? -4.980 5.356 -7.864 1.00 74.00 91 ALA A CA 1
ATOM 722 C C . ALA A 1 91 ? -4.844 6.712 -8.578 1.00 74.00 91 ALA A C 1
ATOM 724 O O . ALA A 1 91 ? -3.865 7.430 -8.363 1.00 74.00 91 ALA A O 1
ATOM 725 N N . ALA A 1 92 ? -5.855 7.108 -9.358 1.00 73.75 92 ALA A N 1
ATOM 726 C CA . ALA A 1 92 ? -5.889 8.411 -10.020 1.00 73.75 92 ALA A CA 1
ATOM 727 C C . ALA A 1 92 ? -5.946 9.572 -9.008 1.00 73.75 92 ALA A C 1
ATOM 729 O O . ALA A 1 92 ? -5.215 10.554 -9.147 1.00 73.75 92 ALA A O 1
ATOM 730 N N . SER A 1 93 ? -6.748 9.442 -7.944 1.00 67.06 93 SER A N 1
ATOM 731 C CA . SER A 1 93 ? -6.841 10.457 -6.887 1.00 67.06 93 SER A CA 1
ATOM 732 C C . SER A 1 93 ? -5.630 10.502 -5.964 1.00 67.06 93 SER A C 1
ATOM 734 O O . SER A 1 93 ? -5.278 11.572 -5.470 1.00 67.06 93 SER A O 1
ATOM 736 N N . ALA A 1 94 ? -4.968 9.364 -5.732 1.00 65.06 94 ALA A N 1
ATOM 737 C CA . ALA A 1 94 ? -3.849 9.270 -4.803 1.00 65.06 94 ALA A CA 1
ATOM 738 C C . ALA A 1 94 ? -2.676 10.164 -5.227 1.00 65.06 94 ALA A C 1
ATOM 740 O O . ALA A 1 94 ? -1.928 10.630 -4.363 1.00 65.06 94 ALA A O 1
ATOM 741 N N . ARG A 1 95 ? -2.569 10.437 -6.535 1.00 65.00 95 ARG A N 1
ATOM 742 C CA . ARG A 1 95 ? -1.619 11.378 -7.140 1.00 65.00 95 ARG A CA 1
ATOM 743 C C . ARG A 1 95 ? -2.005 12.847 -6.935 1.00 65.00 95 ARG A C 1
ATOM 745 O O . ARG A 1 95 ? -1.118 13.686 -6.830 1.00 65.00 95 ARG A O 1
ATOM 752 N N . ALA A 1 96 ? -3.303 13.152 -6.900 1.00 60.69 96 ALA A N 1
ATOM 753 C CA . ALA A 1 96 ? -3.837 14.513 -6.825 1.00 60.69 96 ALA A CA 1
ATOM 754 C C . ALA A 1 96 ? -3.971 15.031 -5.382 1.00 60.69 96 ALA A C 1
ATOM 756 O O . ALA A 1 96 ? -3.758 16.213 -5.130 1.00 60.69 96 ALA A O 1
ATOM 757 N N . LEU A 1 97 ? -4.292 14.150 -4.428 1.00 61.50 97 LEU A N 1
ATOM 758 C CA . LEU A 1 97 ? -4.450 14.483 -3.012 1.00 61.50 97 LEU A CA 1
ATOM 759 C C . LEU A 1 97 ? -3.544 13.570 -2.167 1.00 61.50 97 LEU A C 1
ATOM 761 O O . LEU A 1 97 ? -3.892 12.418 -1.905 1.00 61.50 97 LEU A O 1
ATOM 765 N N . PRO A 1 98 ? -2.363 14.043 -1.725 1.00 60.75 98 PRO A N 1
ATOM 766 C CA . PRO A 1 98 ? -1.425 13.240 -0.937 1.00 60.75 98 PRO A CA 1
ATOM 767 C C . PRO A 1 98 ? -1.858 13.040 0.523 1.00 60.75 98 PRO A C 1
ATOM 769 O O . PRO A 1 98 ? -1.135 12.375 1.270 1.00 60.75 98 PRO A O 1
ATOM 772 N N . GLY A 1 99 ? -2.995 13.616 0.935 1.00 55.75 99 GLY A N 1
ATOM 773 C CA . GLY A 1 99 ? -3.495 13.530 2.304 1.00 55.75 99 GLY A CA 1
ATOM 774 C C . GLY A 1 99 ? -3.553 12.073 2.747 1.00 55.75 99 GLY A C 1
ATOM 775 O O . GLY A 1 99 ? -4.112 11.253 2.033 1.00 55.75 99 GLY A O 1
ATOM 776 N N . TRP A 1 100 ? -2.951 11.769 3.897 1.00 67.06 100 TRP A N 1
ATOM 777 C CA . TRP A 1 100 ? -3.003 10.458 4.564 1.00 67.06 100 TRP A CA 1
ATOM 778 C C . TRP A 1 100 ? -2.136 9.343 3.957 1.00 67.06 100 TRP A C 1
ATOM 780 O O . TRP A 1 100 ? -2.484 8.163 3.975 1.00 67.06 100 TRP A O 1
ATOM 790 N N . THR A 1 101 ? -0.946 9.710 3.475 1.00 71.94 101 THR A N 1
ATOM 791 C CA . THR A 1 101 ? 0.139 8.740 3.246 1.00 71.94 101 THR A CA 1
ATOM 792 C C . THR A 1 101 ? 0.688 8.252 4.586 1.00 71.94 101 THR A C 1
ATOM 794 O O . THR A 1 101 ? 1.161 9.063 5.378 1.00 71.94 101 THR A O 1
ATOM 797 N N . VAL A 1 102 ? 0.651 6.941 4.827 1.00 68.38 102 VAL A N 1
ATOM 798 C CA . VAL A 1 102 ? 1.122 6.334 6.090 1.00 68.38 102 VAL A CA 1
ATOM 799 C C . VAL A 1 102 ? 2.588 5.938 6.031 1.00 68.38 102 VAL A C 1
ATOM 801 O O . VAL A 1 102 ? 3.271 5.891 7.048 1.00 68.38 102 VAL A O 1
ATOM 804 N N . TYR A 1 103 ? 3.084 5.669 4.825 1.00 75.81 103 TYR A N 1
ATOM 805 C CA . TYR A 1 103 ? 4.470 5.311 4.598 1.00 75.81 103 TYR A CA 1
ATOM 806 C C . TYR A 1 103 ? 4.898 5.693 3.185 1.00 75.81 103 TYR A C 1
ATOM 808 O O . TYR A 1 103 ? 4.157 5.500 2.215 1.00 75.81 103 TYR A O 1
ATOM 816 N N . ARG A 1 104 ? 6.118 6.221 3.082 1.00 78.44 104 ARG A N 1
ATOM 817 C CA . ARG A 1 104 ? 6.794 6.486 1.818 1.00 78.44 104 ARG A CA 1
ATOM 818 C C . ARG A 1 104 ? 8.239 6.024 1.920 1.00 78.44 104 ARG A C 1
ATOM 820 O O . ARG A 1 104 ? 8.955 6.462 2.816 1.00 78.44 104 ARG A O 1
ATOM 827 N N . SER A 1 105 ? 8.679 5.213 0.969 1.00 72.75 105 SER A N 1
ATOM 828 C CA . SER A 1 105 ? 10.089 4.855 0.813 1.00 72.75 105 SER A CA 1
ATOM 829 C C . SER A 1 105 ? 10.545 5.067 -0.612 1.00 72.75 105 SER A C 1
ATOM 831 O O . SER A 1 105 ? 9.730 5.131 -1.533 1.00 72.75 105 SER A O 1
ATOM 833 N N . ALA A 1 106 ? 11.858 5.192 -0.785 1.00 75.50 106 ALA A N 1
ATOM 834 C CA . ALA A 1 106 ? 12.466 5.251 -2.095 1.00 75.50 106 ALA A CA 1
ATOM 835 C C . ALA A 1 106 ? 13.714 4.371 -2.166 1.00 75.50 106 ALA A C 1
ATOM 837 O O . ALA A 1 106 ? 14.483 4.309 -1.210 1.00 75.50 106 ALA A O 1
ATOM 838 N N . VAL A 1 107 ? 13.920 3.735 -3.316 1.00 68.25 107 VAL A N 1
ATOM 839 C CA . VAL A 1 107 ? 15.169 3.046 -3.669 1.00 68.25 107 VAL A CA 1
ATOM 840 C C . VAL A 1 107 ? 15.829 3.842 -4.794 1.00 68.25 107 VAL A C 1
ATOM 842 O O . VAL A 1 107 ? 15.156 4.169 -5.773 1.00 68.25 107 VAL A O 1
ATOM 845 N N . SER A 1 108 ? 17.113 4.182 -4.651 1.00 70.88 108 SER A N 1
ATOM 846 C CA . SER A 1 108 ? 17.877 5.026 -5.587 1.00 70.88 108 SER A CA 1
ATOM 847 C C . SER A 1 108 ? 19.284 4.485 -5.846 1.00 70.88 108 SER A C 1
ATOM 849 O O . SER A 1 108 ? 19.848 3.832 -4.973 1.00 70.88 108 SER A O 1
ATOM 851 N N . GLY A 1 109 ? 19.883 4.846 -6.988 1.00 60.62 109 GLY A N 1
ATOM 852 C CA . GLY A 1 109 ? 21.348 4.871 -7.127 1.00 60.62 109 GLY A CA 1
ATOM 853 C C . GLY A 1 109 ? 22.018 3.766 -7.953 1.00 60.62 109 GLY A C 1
ATOM 854 O O . GLY A 1 109 ? 23.150 3.413 -7.643 1.00 60.62 109 GLY A O 1
ATOM 855 N N . LEU A 1 110 ? 21.386 3.234 -9.007 1.00 58.38 110 LEU A N 1
ATOM 856 C CA . LEU A 1 110 ? 22.050 2.324 -9.960 1.00 58.38 110 LEU A CA 1
ATOM 857 C C . LEU A 1 110 ? 22.082 2.910 -11.380 1.00 58.38 110 LEU A C 1
ATOM 859 O O . LEU A 1 110 ? 21.167 3.642 -11.761 1.00 58.38 110 LEU A O 1
ATOM 863 N N . GLY A 1 111 ? 23.167 2.617 -12.108 1.00 60.72 111 GLY A N 1
ATOM 864 C CA . GLY A 1 111 ? 23.455 3.092 -13.468 1.00 60.72 111 GLY A CA 1
ATOM 865 C C . GLY A 1 111 ? 22.659 2.390 -14.578 1.00 60.72 111 GLY A C 1
ATOM 866 O O . GLY A 1 111 ? 21.866 1.488 -14.322 1.00 60.72 111 GLY A O 1
ATOM 867 N N . TRP A 1 112 ? 22.893 2.809 -15.825 1.00 63.47 112 TRP A N 1
ATOM 868 C CA . TRP A 1 112 ? 22.044 2.566 -17.004 1.00 63.47 112 TRP A CA 1
ATOM 869 C C . TRP A 1 112 ? 22.144 1.258 -17.826 1.00 63.47 112 TRP A C 1
ATOM 871 O O . TRP A 1 112 ? 21.448 1.202 -18.842 1.00 63.47 112 TRP A O 1
ATOM 881 N N . PRO A 1 113 ? 22.886 0.187 -17.475 1.00 66.00 113 PRO A N 1
ATOM 882 C CA . PRO A 1 113 ? 22.788 -1.046 -18.262 1.00 66.00 113 PRO A CA 1
ATOM 883 C C . PRO A 1 113 ? 21.358 -1.623 -18.235 1.00 66.00 113 PRO A C 1
ATOM 885 O O . PRO A 1 113 ? 20.745 -1.704 -17.170 1.00 66.00 113 PRO A O 1
ATOM 888 N N . SER A 1 114 ? 20.823 -2.067 -19.377 1.00 66.31 114 SER A N 1
ATOM 889 C CA . SER A 1 114 ? 19.462 -2.634 -19.488 1.00 66.31 114 SER A CA 1
ATOM 890 C C . SER A 1 114 ? 19.222 -3.816 -18.541 1.00 66.31 114 SER A C 1
ATOM 892 O O . SER A 1 114 ? 18.196 -3.872 -17.869 1.00 66.31 114 SER A O 1
ATOM 894 N N . GLU A 1 115 ? 20.202 -4.709 -18.391 1.00 72.94 115 GLU A N 1
ATOM 895 C CA . GLU A 1 115 ? 20.135 -5.809 -17.420 1.00 72.94 115 GLU A CA 1
ATOM 896 C C . GLU A 1 115 ? 20.110 -5.317 -15.965 1.00 72.94 115 GLU A C 1
ATOM 898 O O . GLU A 1 115 ? 19.528 -5.953 -15.085 1.00 72.94 115 GLU A O 1
ATOM 903 N N . ALA A 1 116 ? 20.752 -4.180 -15.680 1.00 73.88 116 ALA A N 1
ATOM 904 C CA . ALA A 1 116 ? 20.686 -3.566 -14.359 1.00 73.88 116 ALA A CA 1
ATOM 905 C C . ALA A 1 116 ? 19.297 -2.965 -14.095 1.00 73.88 116 ALA A C 1
ATOM 907 O O . ALA A 1 116 ? 18.853 -2.984 -12.949 1.00 73.88 116 ALA A O 1
ATOM 908 N N . LEU A 1 117 ? 18.594 -2.504 -15.138 1.00 75.38 117 LEU A N 1
ATOM 909 C CA . LEU A 1 117 ? 17.237 -1.966 -15.041 1.00 75.38 117 LEU A CA 1
ATOM 910 C C . LEU A 1 117 ? 16.216 -3.036 -14.643 1.00 75.38 117 LEU A C 1
ATOM 912 O O . LEU A 1 117 ? 15.410 -2.798 -13.748 1.00 75.38 117 LEU A O 1
ATOM 916 N N . GLU A 1 118 ? 16.264 -4.211 -15.272 1.00 80.69 118 GLU A N 1
ATOM 917 C CA . GLU A 1 118 ? 15.370 -5.333 -14.949 1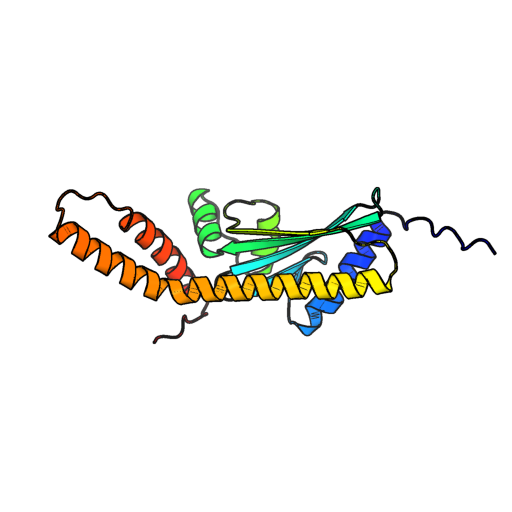.00 80.69 118 GLU A CA 1
ATOM 918 C C . GLU A 1 118 ? 15.624 -5.849 -13.531 1.00 80.69 118 GLU A C 1
ATOM 920 O O . GLU A 1 118 ? 14.696 -5.938 -12.725 1.00 80.69 118 GLU A O 1
ATOM 925 N N . ARG A 1 119 ? 16.897 -6.077 -13.172 1.00 79.88 119 ARG A N 1
ATOM 926 C CA . ARG A 1 119 ? 17.277 -6.462 -11.802 1.00 79.88 119 ARG A CA 1
ATOM 927 C C . ARG A 1 119 ? 16.830 -5.424 -10.772 1.00 79.88 119 ARG A C 1
ATOM 929 O O . ARG A 1 119 ? 16.352 -5.787 -9.700 1.00 79.88 119 ARG A O 1
ATOM 936 N N . TRP A 1 120 ? 16.963 -4.136 -11.084 1.00 79.81 120 TRP A N 1
ATOM 937 C CA . TRP A 1 120 ? 16.512 -3.065 -10.199 1.00 79.81 120 TRP A CA 1
ATOM 938 C C . TRP A 1 120 ? 14.992 -3.022 -10.063 1.00 79.81 120 TRP A C 1
ATOM 940 O O . TRP A 1 120 ? 14.495 -2.883 -8.948 1.00 79.81 120 TRP A O 1
ATOM 950 N N . ALA A 1 121 ? 14.254 -3.165 -11.167 1.00 81.94 121 ALA A N 1
ATOM 951 C CA . ALA A 1 121 ? 12.798 -3.217 -11.145 1.00 81.94 121 ALA A CA 1
ATOM 952 C C . ALA A 1 121 ? 12.317 -4.380 -10.267 1.00 81.94 121 ALA A C 1
ATOM 954 O O . ALA A 1 121 ? 11.476 -4.160 -9.396 1.00 81.94 121 ALA A O 1
ATOM 955 N N . ALA A 1 122 ? 12.921 -5.564 -10.409 1.00 84.69 122 ALA A N 1
ATOM 956 C CA . ALA A 1 122 ? 12.623 -6.727 -9.578 1.00 84.69 122 ALA A CA 1
ATOM 957 C C . ALA A 1 122 ? 12.887 -6.457 -8.084 1.00 84.69 122 ALA A C 1
ATOM 959 O O . ALA A 1 122 ? 12.021 -6.712 -7.248 1.00 84.69 122 ALA A O 1
ATOM 960 N N . LEU A 1 123 ? 14.041 -5.871 -7.732 1.00 83.31 123 LEU A N 1
ATOM 961 C CA . LEU A 1 123 ? 14.370 -5.509 -6.344 1.00 83.31 123 LEU A CA 1
ATOM 962 C C . LEU A 1 123 ? 13.420 -4.450 -5.769 1.00 83.31 123 LEU A C 1
ATOM 964 O O . LEU A 1 123 ? 12.986 -4.567 -4.624 1.00 83.31 123 LEU A O 1
ATOM 968 N N . ALA A 1 124 ? 13.088 -3.420 -6.549 1.00 80.81 124 ALA A N 1
ATOM 969 C CA . ALA A 1 124 ? 12.197 -2.348 -6.121 1.00 80.81 124 ALA A CA 1
ATOM 970 C C . ALA A 1 124 ? 10.765 -2.862 -5.908 1.00 80.81 124 ALA A C 1
ATOM 972 O O . ALA A 1 124 ? 10.135 -2.529 -4.904 1.00 80.81 124 ALA A O 1
ATOM 973 N N . VAL A 1 125 ? 10.272 -3.705 -6.819 1.00 85.12 125 VAL A N 1
ATOM 974 C CA . VAL A 1 125 ? 8.972 -4.381 -6.719 1.00 85.12 125 VAL A CA 1
ATOM 975 C C . VAL A 1 125 ? 8.942 -5.324 -5.514 1.00 85.12 125 VAL A C 1
ATOM 977 O O . VAL A 1 125 ? 7.987 -5.282 -4.739 1.00 85.12 125 VAL A O 1
ATOM 980 N N . GLN A 1 126 ? 9.990 -6.124 -5.302 1.00 84.94 126 GLN A N 1
ATOM 981 C CA . GLN A 1 126 ? 10.066 -7.045 -4.168 1.00 84.94 126 GLN A CA 1
ATOM 982 C C . GLN A 1 126 ? 10.131 -6.305 -2.828 1.00 84.94 126 GLN A C 1
ATOM 984 O O . GLN A 1 126 ? 9.308 -6.558 -1.955 1.00 84.94 126 GLN A O 1
ATOM 989 N N . GLY A 1 127 ? 11.035 -5.331 -2.683 1.00 82.75 127 GLY A N 1
ATOM 990 C CA . GLY A 1 127 ? 11.146 -4.539 -1.456 1.00 82.75 127 GLY A CA 1
ATOM 991 C C . GLY A 1 127 ? 9.866 -3.761 -1.140 1.00 82.75 127 GLY A C 1
ATOM 992 O O . GLY A 1 127 ? 9.507 -3.587 0.027 1.00 82.75 127 GLY A O 1
ATOM 993 N N . ALA A 1 128 ? 9.133 -3.334 -2.173 1.00 81.69 128 ALA A N 1
ATOM 994 C CA . ALA A 1 128 ? 7.826 -2.723 -2.001 1.00 81.69 128 ALA A CA 1
ATOM 995 C C . ALA A 1 128 ? 6.772 -3.718 -1.484 1.00 81.69 128 ALA A C 1
ATOM 997 O O . ALA A 1 128 ? 6.022 -3.388 -0.562 1.00 81.69 128 ALA A O 1
ATOM 998 N N . ALA A 1 129 ? 6.736 -4.931 -2.044 1.00 82.88 129 ALA A N 1
ATOM 999 C CA . ALA A 1 129 ? 5.843 -5.999 -1.605 1.00 82.88 129 ALA A CA 1
ATOM 1000 C C . ALA A 1 129 ? 6.125 -6.410 -0.150 1.00 82.88 129 ALA A C 1
ATOM 1002 O O . ALA A 1 129 ? 5.201 -6.456 0.662 1.00 82.88 129 ALA A O 1
ATOM 1003 N N . ASP A 1 130 ? 7.397 -6.613 0.201 1.00 86.81 130 ASP A N 1
ATOM 1004 C CA . ASP A 1 130 ? 7.821 -6.985 1.554 1.00 86.81 130 ASP A CA 1
ATOM 1005 C C . ASP A 1 130 ? 7.460 -5.895 2.569 1.00 86.81 130 ASP A C 1
ATOM 1007 O O . ASP A 1 130 ? 6.951 -6.183 3.655 1.00 86.81 130 ASP A O 1
ATOM 1011 N N . CYS A 1 131 ? 7.659 -4.620 2.212 1.00 85.75 131 CYS A N 1
ATOM 1012 C CA . CYS A 1 131 ? 7.284 -3.517 3.090 1.00 85.75 131 CYS A CA 1
ATOM 1013 C C . CYS A 1 131 ? 5.767 -3.434 3.299 1.00 85.75 131 CYS A C 1
ATOM 1015 O O . CYS A 1 131 ? 5.324 -3.190 4.424 1.00 85.75 131 CYS A O 1
ATOM 1017 N N . ALA A 1 132 ? 4.975 -3.624 2.242 1.00 84.12 132 ALA A N 1
ATOM 1018 C CA . ALA A 1 132 ? 3.520 -3.631 2.348 1.00 84.12 132 ALA A CA 1
ATOM 1019 C C . ALA A 1 132 ? 3.033 -4.806 3.211 1.00 84.12 132 ALA A C 1
ATOM 1021 O O . ALA A 1 132 ? 2.183 -4.615 4.078 1.00 84.12 132 ALA A O 1
ATOM 1022 N N . ALA A 1 133 ? 3.606 -6.000 3.027 1.00 85.88 133 ALA A N 1
ATOM 1023 C CA . ALA A 1 133 ? 3.276 -7.187 3.811 1.00 85.88 133 ALA A CA 1
ATOM 1024 C C . ALA A 1 133 ? 3.634 -7.021 5.295 1.00 85.88 133 ALA A C 1
ATOM 1026 O O . ALA A 1 133 ? 2.812 -7.332 6.156 1.00 85.88 133 ALA A O 1
ATOM 1027 N N . ARG A 1 134 ? 4.815 -6.467 5.607 1.00 87.00 134 ARG A N 1
ATOM 1028 C CA . ARG A 1 134 ? 5.217 -6.164 6.991 1.00 87.00 134 ARG A CA 1
ATOM 1029 C C . ARG A 1 134 ? 4.237 -5.204 7.663 1.00 87.00 134 ARG A C 1
ATOM 1031 O O . ARG A 1 134 ? 3.770 -5.488 8.760 1.00 87.00 134 ARG A O 1
ATOM 1038 N N . LEU A 1 135 ? 3.913 -4.091 7.001 1.00 81.81 135 LEU A N 1
ATOM 1039 C CA . LEU A 1 135 ? 2.979 -3.103 7.546 1.00 81.81 135 LEU A CA 1
ATOM 1040 C C . LEU A 1 135 ? 1.564 -3.674 7.696 1.00 81.81 135 LEU A C 1
ATOM 1042 O O . LEU A 1 135 ? 0.892 -3.362 8.672 1.00 81.81 135 LEU A O 1
ATOM 1046 N N . GLN A 1 136 ? 1.121 -4.548 6.790 1.00 81.81 136 GLN A N 1
ATOM 1047 C CA . GLN A 1 136 ? -0.144 -5.260 6.970 1.00 81.81 136 GLN A CA 1
ATOM 1048 C C . GLN A 1 136 ? -0.102 -6.196 8.186 1.00 81.81 136 GLN A C 1
ATOM 1050 O O . GLN A 1 136 ? -1.057 -6.214 8.951 1.00 81.81 136 GLN A O 1
ATOM 1055 N N . GLY A 1 137 ? 1.003 -6.907 8.424 1.00 83.06 137 GLY A N 1
ATOM 1056 C CA . GLY A 1 137 ? 1.157 -7.739 9.622 1.00 83.06 137 GLY A CA 1
ATOM 1057 C C . GLY A 1 137 ? 1.101 -6.935 10.928 1.00 83.06 137 GLY A C 1
ATOM 1058 O O . GLY A 1 137 ? 0.514 -7.387 11.910 1.00 83.06 137 GLY A O 1
ATOM 1059 N N . GLU A 1 138 ? 1.653 -5.718 10.936 1.00 81.69 138 GLU A N 1
ATOM 1060 C CA . GLU A 1 138 ? 1.515 -4.781 12.062 1.00 81.69 138 GLU A CA 1
ATOM 1061 C C . GLU A 1 138 ? 0.052 -4.337 12.258 1.00 81.69 138 GLU A C 1
ATOM 1063 O O . GLU A 1 138 ? -0.414 -4.238 13.393 1.00 81.69 138 GLU A O 1
ATOM 1068 N N . LEU A 1 139 ? -0.701 -4.137 11.171 1.00 76.38 139 LEU A N 1
ATOM 1069 C CA . LEU A 1 139 ? -2.131 -3.807 11.222 1.00 76.38 139 LEU A CA 1
ATOM 1070 C C . LEU A 1 139 ? -3.002 -4.981 11.674 1.00 76.38 139 LEU A C 1
ATOM 1072 O O . LEU A 1 139 ? -3.947 -4.777 12.430 1.00 76.38 139 LEU A O 1
ATOM 1076 N N . ASP A 1 140 ? -2.683 -6.206 11.272 1.00 80.06 140 ASP A N 1
ATOM 1077 C CA . ASP A 1 140 ? -3.397 -7.404 11.728 1.00 80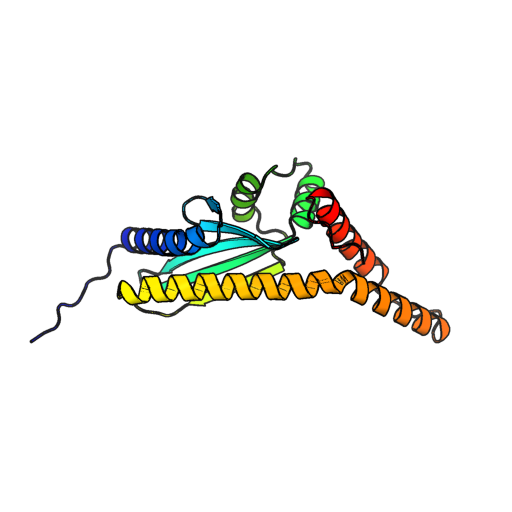.06 140 ASP A CA 1
ATOM 1078 C C . ASP A 1 140 ? -3.221 -7.624 13.242 1.00 80.06 140 ASP A C 1
ATOM 1080 O O . ASP A 1 140 ? -4.055 -8.255 13.894 1.00 80.06 140 ASP A O 1
ATOM 1084 N N . ALA A 1 141 ? -2.159 -7.066 13.832 1.00 80.50 141 ALA A N 1
ATOM 1085 C CA . ALA A 1 141 ? -1.942 -7.048 15.275 1.00 80.50 141 ALA A CA 1
ATOM 1086 C C . ALA A 1 141 ? -2.717 -5.930 16.005 1.00 80.50 141 ALA A C 1
ATOM 1088 O O . ALA A 1 141 ? -2.774 -5.951 17.239 1.00 80.50 141 ALA A O 1
ATOM 1089 N N . LEU A 1 142 ? -3.346 -4.991 15.282 1.00 81.75 142 LEU A N 1
ATOM 1090 C CA . LEU A 1 142 ? -4.059 -3.842 15.853 1.00 81.75 142 LEU A CA 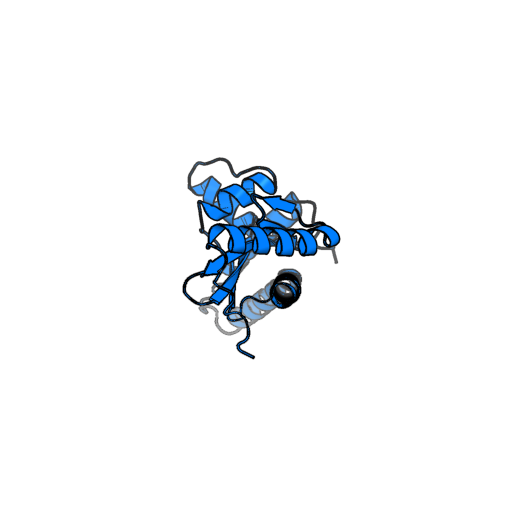1
ATOM 1091 C C . LEU A 1 142 ? -5.133 -4.239 16.883 1.00 81.75 142 LEU A C 1
ATOM 1093 O O . LEU A 1 142 ? -5.153 -3.622 17.947 1.00 81.75 142 LEU A O 1
ATOM 1097 N N . PRO A 1 143 ? -5.976 -5.273 16.672 1.00 81.31 143 PRO A N 1
ATOM 1098 C CA . PRO A 1 143 ? -6.950 -5.684 17.685 1.00 81.31 143 PRO A CA 1
ATOM 1099 C C . PRO A 1 143 ? -6.297 -6.098 19.012 1.00 81.31 143 PRO A C 1
ATOM 1101 O O . PRO A 1 143 ? -6.719 -5.654 20.075 1.00 81.31 143 PRO A O 1
ATOM 1104 N N . ARG A 1 144 ? -5.204 -6.873 18.958 1.00 82.19 144 ARG A N 1
ATOM 1105 C CA . ARG A 1 144 ? -4.471 -7.306 20.164 1.00 82.19 144 ARG A CA 1
ATOM 1106 C C . ARG A 1 144 ? -3.784 -6.133 20.859 1.00 82.19 144 ARG A C 1
ATOM 1108 O O . ARG A 1 144 ? -3.697 -6.100 22.084 1.00 82.19 144 ARG A O 1
ATOM 1115 N N . TYR A 1 145 ? -3.287 -5.172 20.082 1.00 80.25 145 TYR A N 1
ATOM 1116 C CA . TYR A 1 145 ? -2.744 -3.930 20.620 1.00 80.25 145 TYR A CA 1
ATOM 1117 C C . TYR A 1 145 ? -3.816 -3.134 21.376 1.00 80.25 145 TYR A C 1
ATOM 1119 O O . TYR A 1 145 ? -3.552 -2.698 22.496 1.00 80.25 145 TYR A O 1
ATOM 1127 N N . LEU A 1 146 ? -5.026 -3.008 20.817 1.00 84.62 146 LEU A N 1
ATOM 1128 C CA . LEU A 1 146 ? -6.151 -2.338 21.478 1.00 84.62 146 LEU A CA 1
ATOM 1129 C C . LEU A 1 146 ? -6.521 -3.017 22.799 1.00 84.62 146 LEU A C 1
ATOM 1131 O O . LEU A 1 146 ? -6.599 -2.344 23.823 1.00 84.62 146 LEU A O 1
ATOM 1135 N N . GLU A 1 147 ? -6.667 -4.344 22.806 1.00 86.25 147 GLU A N 1
ATOM 1136 C CA . GLU A 1 147 ? -6.946 -5.110 24.029 1.00 86.25 147 GLU A CA 1
ATOM 1137 C C . GLU A 1 147 ? -5.893 -4.858 25.118 1.00 86.25 147 GLU A C 1
ATOM 1139 O O . GLU A 1 147 ? -6.221 -4.656 26.292 1.00 86.25 147 GLU A O 1
ATOM 1144 N N . PHE A 1 148 ? -4.616 -4.836 24.726 1.00 83.75 148 PHE A N 1
ATOM 1145 C CA . PHE A 1 148 ? -3.514 -4.540 25.630 1.00 83.75 148 PHE A CA 1
ATOM 1146 C C . PHE A 1 148 ? -3.618 -3.124 26.209 1.00 83.75 148 PHE A C 1
ATOM 1148 O O . PHE A 1 148 ? -3.631 -2.977 27.433 1.00 83.75 148 PHE A O 1
ATOM 1155 N N . ILE A 1 149 ? -3.725 -2.083 25.373 1.00 81.69 149 ILE A N 1
ATOM 1156 C CA . ILE A 1 149 ? -3.753 -0.697 25.868 1.00 81.69 149 ILE A CA 1
ATOM 1157 C C . ILE A 1 149 ? -4.997 -0.411 26.713 1.00 81.69 149 ILE A C 1
ATOM 1159 O O . ILE A 1 149 ? -4.919 0.365 27.663 1.00 81.69 149 ILE A O 1
ATOM 1163 N N . GLU A 1 150 ? -6.128 -1.057 26.424 1.00 89.81 150 GLU A N 1
ATOM 1164 C CA . GLU A 1 150 ? -7.342 -0.940 27.230 1.00 89.81 150 GLU A CA 1
ATOM 1165 C C . GLU A 1 150 ? -7.164 -1.556 28.619 1.00 89.81 150 GLU A C 1
ATOM 1167 O O . GLU A 1 150 ? -7.564 -0.953 29.622 1.00 89.81 150 GLU A O 1
ATOM 1172 N N . ARG A 1 151 ? -6.534 -2.734 28.697 1.00 90.31 151 ARG A N 1
ATOM 1173 C CA . ARG A 1 151 ? -6.204 -3.386 29.968 1.00 90.31 151 ARG A CA 1
ATOM 1174 C C . ARG A 1 151 ? -5.225 -2.547 30.786 1.00 90.31 151 ARG A C 1
ATOM 1176 O O . ARG A 1 151 ? -5.470 -2.321 31.971 1.00 90.31 151 ARG A O 1
ATOM 1183 N N . GLU A 1 152 ? -4.147 -2.067 30.168 1.00 86.25 152 GLU A N 1
ATOM 1184 C CA . GLU A 1 152 ? -3.149 -1.242 30.856 1.00 86.25 152 GLU A CA 1
ATOM 1185 C C . GLU A 1 152 ? -3.738 0.101 31.300 1.00 86.25 152 GLU A C 1
ATOM 1187 O O . GLU A 1 152 ? -3.462 0.560 32.407 1.00 86.25 152 GLU A O 1
ATOM 1192 N N . HIS A 1 153 ? -4.607 0.715 30.490 1.00 85.19 153 HIS A N 1
ATOM 1193 C CA . HIS A 1 153 ? -5.294 1.942 30.878 1.00 85.19 153 HIS A CA 1
ATOM 1194 C C . HIS A 1 153 ? -6.223 1.729 32.078 1.00 85.19 153 HIS A C 1
ATOM 1196 O O . HIS A 1 153 ? -6.224 2.551 32.994 1.00 85.19 153 HIS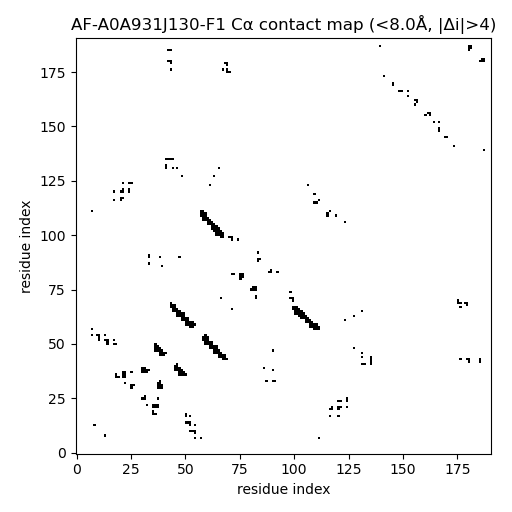 A O 1
ATOM 1202 N N . ARG A 1 154 ? -6.968 0.615 32.117 1.00 90.69 154 ARG A N 1
ATOM 1203 C CA . ARG A 1 154 ? -7.798 0.253 33.276 1.00 90.69 154 ARG A CA 1
ATOM 1204 C C . ARG A 1 154 ? -6.948 0.110 34.538 1.00 90.69 154 ARG A C 1
ATOM 1206 O O . ARG A 1 154 ? -7.245 0.748 35.543 1.00 90.69 154 ARG A O 1
ATOM 1213 N N . ALA A 1 155 ? -5.849 -0.639 34.451 1.00 87.81 155 ALA A N 1
ATOM 1214 C CA . ALA A 1 155 ? -4.915 -0.817 35.560 1.00 87.81 155 ALA A CA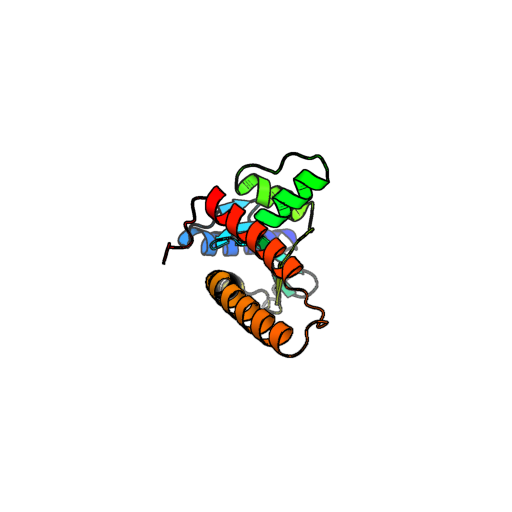 1
ATOM 1215 C C . ALA A 1 155 ? -4.252 0.504 35.999 1.00 87.81 155 ALA A C 1
ATOM 1217 O O . ALA A 1 155 ? -3.953 0.690 37.179 1.00 87.81 155 ALA A O 1
ATOM 1218 N N . LEU A 1 156 ? -4.016 1.433 35.067 1.00 84.69 156 LEU A N 1
ATOM 1219 C CA . LEU A 1 156 ? -3.501 2.767 35.370 1.00 84.69 156 LEU A CA 1
ATOM 1220 C C . LEU A 1 156 ? -4.531 3.606 36.131 1.00 84.69 156 LEU A C 1
ATOM 1222 O O . LEU A 1 156 ? -4.169 4.211 37.135 1.00 84.69 156 LEU A O 1
ATOM 1226 N N . LEU A 1 157 ? -5.794 3.618 35.699 1.00 89.44 157 LEU A N 1
ATOM 1227 C CA . LEU A 1 157 ? -6.863 4.366 36.370 1.00 89.44 157 LEU A CA 1
ATOM 1228 C C . LEU A 1 157 ? -7.159 3.837 37.779 1.00 89.44 157 LEU A C 1
ATOM 1230 O O . LEU A 1 157 ? -7.431 4.633 38.674 1.00 89.44 157 LEU A O 1
ATOM 1234 N N . GLU A 1 158 ? -7.044 2.523 37.999 1.00 92.81 158 GLU A N 1
ATOM 1235 C CA . GLU A 1 158 ? -7.150 1.914 39.334 1.00 92.81 158 GLU A CA 1
ATOM 1236 C C . GLU A 1 158 ? -6.081 2.448 40.302 1.00 92.81 158 GLU A C 1
ATOM 1238 O O . GLU A 1 158 ? -6.353 2.648 41.484 1.00 92.81 158 GLU A O 1
ATOM 1243 N N . ARG A 1 159 ? -4.863 2.706 39.806 1.00 93.44 159 ARG A N 1
ATOM 1244 C CA . ARG A 1 159 ? -3.746 3.237 40.608 1.00 93.44 159 ARG A CA 1
ATOM 1245 C C . ARG A 1 159 ? -3.750 4.763 40.685 1.00 93.44 159 ARG A C 1
ATOM 1247 O O . ARG A 1 159 ? -3.284 5.330 41.668 1.00 93.44 159 ARG A O 1
ATOM 1254 N N . GLN A 1 160 ? -4.206 5.425 39.625 1.00 89.75 160 GLN A N 1
ATOM 1255 C CA . GLN A 1 160 ? -4.167 6.873 39.435 1.00 89.75 160 GLN A CA 1
ATOM 1256 C C . GLN A 1 160 ? -5.458 7.348 38.744 1.00 89.75 160 GLN A C 1
ATOM 1258 O O . GLN A 1 160 ? -5.493 7.477 37.518 1.00 89.75 160 GLN A O 1
ATOM 1263 N N . PRO A 1 161 ? -6.508 7.685 39.516 1.00 87.62 161 PRO A N 1
ATOM 1264 C CA . PRO A 1 161 ? -7.826 8.045 38.977 1.00 87.62 161 PRO A CA 1
ATOM 1265 C C . PRO A 1 161 ? -7.850 9.274 38.053 1.00 87.62 161 PRO A C 1
ATOM 1267 O O . PRO A 1 161 ? -8.814 9.480 37.321 1.00 87.62 161 PRO A O 1
ATOM 1270 N N . HIS A 1 162 ? -6.803 10.104 38.084 1.00 85.25 162 HIS A N 1
ATOM 1271 C CA . HIS A 1 162 ? -6.677 11.324 37.277 1.00 85.25 162 HIS A CA 1
ATOM 1272 C C . HIS A 1 162 ? -5.671 11.197 36.124 1.00 85.25 162 HIS A C 1
ATOM 1274 O O . HIS A 1 162 ? -5.311 12.201 35.510 1.00 85.25 162 HIS A O 1
ATOM 1280 N N . ALA A 1 163 ? -5.182 9.988 35.830 1.00 77.94 163 ALA A N 1
ATOM 1281 C CA . ALA A 1 163 ? -4.240 9.781 34.741 1.00 77.94 163 ALA A CA 1
ATOM 1282 C C . ALA A 1 163 ? -4.889 10.104 33.384 1.00 77.94 163 ALA A C 1
ATOM 1284 O O . ALA A 1 163 ? -5.885 9.497 32.989 1.00 77.94 163 ALA A O 1
ATOM 1285 N N . SER A 1 164 ? -4.303 11.042 32.640 1.00 75.88 164 SER A N 1
ATOM 1286 C CA . SER A 1 164 ? -4.723 11.326 31.267 1.00 75.88 164 SER A CA 1
ATOM 1287 C C . SER A 1 164 ? -4.250 10.216 30.330 1.00 75.88 164 SER A C 1
ATOM 1289 O O . SER A 1 164 ? -3.075 9.845 30.369 1.00 75.88 164 SER A O 1
ATOM 1291 N N . SER A 1 165 ? -5.113 9.745 29.432 1.00 78.88 165 SER A N 1
ATOM 1292 C CA . SER A 1 165 ? -4.717 8.838 28.352 1.00 78.88 165 SER A CA 1
ATOM 1293 C C . SER A 1 165 ? -5.234 9.323 27.003 1.00 78.88 165 SER A C 1
ATOM 1295 O O . SER A 1 165 ? -6.176 10.111 26.917 1.00 78.88 165 SER A O 1
ATOM 1297 N N . ARG A 1 166 ? -4.602 8.837 25.934 1.00 82.06 166 ARG A N 1
ATOM 1298 C CA . ARG A 1 166 ? -5.056 9.026 24.551 1.00 82.06 166 ARG A CA 1
ATOM 1299 C C . ARG A 1 166 ? -5.915 7.858 24.059 1.00 82.06 166 ARG A C 1
ATOM 1301 O O . ARG A 1 166 ? -6.123 7.736 22.859 1.00 82.06 166 ARG A O 1
ATOM 1308 N N . LEU A 1 167 ? -6.421 7.009 24.959 1.00 82.50 167 LEU A N 1
ATOM 1309 C CA . LEU A 1 167 ? -7.122 5.776 24.588 1.00 82.50 167 LEU A CA 1
ATOM 1310 C C . LEU A 1 167 ? -8.309 6.033 23.652 1.00 82.50 167 LEU A C 1
ATOM 1312 O O . LEU A 1 167 ? -8.498 5.300 22.691 1.00 82.50 167 LEU A O 1
ATOM 1316 N N . GLU A 1 168 ? -9.071 7.100 23.885 1.00 80.62 168 GLU A N 1
ATOM 1317 C CA . GLU A 1 168 ? -10.187 7.468 23.005 1.00 80.62 168 GLU A CA 1
ATOM 1318 C C . GLU A 1 168 ? -9.728 7.818 21.581 1.00 80.62 168 GLU A C 1
ATOM 1320 O O . GLU A 1 168 ? -10.398 7.476 20.610 1.00 80.62 168 GLU A O 1
ATOM 1325 N N . GLN A 1 169 ? -8.556 8.440 21.424 1.00 78.50 169 GLN A N 1
ATOM 1326 C CA . GLN A 1 169 ? -7.992 8.722 20.100 1.00 78.50 169 GLN A CA 1
ATOM 1327 C C . GLN A 1 169 ? -7.574 7.424 19.396 1.00 78.50 169 GLN A C 1
ATOM 1329 O O . GLN A 1 169 ? -7.900 7.242 18.225 1.00 78.50 169 GLN A O 1
ATOM 1334 N N . GLU A 1 170 ? -6.922 6.507 20.119 1.00 80.56 170 GLU A N 1
ATOM 1335 C CA . GLU A 1 170 ? -6.532 5.185 19.603 1.00 80.56 170 GLU A CA 1
ATOM 1336 C C . GLU A 1 170 ? -7.761 4.356 19.183 1.00 80.56 170 GLU A C 1
ATOM 1338 O O . GLU A 1 170 ? -7.782 3.770 18.101 1.00 80.56 170 GLU A O 1
ATOM 1343 N N . ARG A 1 171 ? -8.836 4.377 19.985 1.00 81.12 171 ARG A N 1
ATOM 1344 C CA . ARG A 1 171 ? -10.112 3.705 19.680 1.00 81.12 171 ARG A CA 1
ATOM 1345 C C . ARG A 1 171 ? -10.769 4.239 18.419 1.00 81.12 171 ARG A C 1
ATOM 1347 O O . ARG A 1 171 ? -11.188 3.455 17.572 1.00 81.12 171 ARG A O 1
ATOM 1354 N N . VAL A 1 172 ? -10.859 5.562 18.282 1.00 79.69 172 VAL A N 1
ATOM 1355 C CA . VAL A 1 172 ? -11.461 6.193 17.099 1.00 79.69 172 VAL A CA 1
ATOM 1356 C C . VAL A 1 172 ? -10.659 5.856 15.843 1.00 79.69 172 VAL A C 1
ATOM 1358 O O . VAL A 1 172 ? -11.247 5.512 14.818 1.00 79.69 172 VAL A O 1
ATOM 1361 N N . LEU A 1 173 ? -9.326 5.907 15.915 1.00 74.75 173 LEU A N 1
ATOM 1362 C CA . LEU A 1 173 ? -8.463 5.536 14.792 1.00 74.75 173 LEU A CA 1
ATOM 1363 C C . LEU A 1 173 ? -8.645 4.066 14.407 1.00 74.75 173 LEU A C 1
ATOM 1365 O O . LEU A 1 173 ? -8.826 3.766 13.228 1.00 74.75 173 LEU A O 1
ATOM 1369 N N . ALA A 1 174 ? -8.674 3.160 15.381 1.00 78.50 174 ALA A N 1
ATOM 1370 C CA . ALA A 1 174 ? -8.903 1.749 15.117 1.00 78.50 174 ALA A CA 1
ATOM 1371 C C . ALA A 1 174 ? -10.292 1.452 14.543 1.00 78.50 174 ALA A C 1
ATOM 1373 O O . ALA A 1 174 ? -10.399 0.685 13.589 1.00 78.50 174 ALA A O 1
ATOM 1374 N N . ALA A 1 175 ? -11.350 2.073 15.069 1.00 78.69 175 ALA A N 1
ATOM 1375 C CA . ALA A 1 175 ? -12.708 1.889 14.564 1.00 78.69 175 ALA A CA 1
ATOM 1376 C C . ALA A 1 175 ? -12.818 2.289 13.084 1.00 78.69 175 ALA A C 1
ATOM 1378 O O . ALA A 1 175 ? -13.363 1.532 12.282 1.00 78.69 175 ALA A O 1
ATOM 1379 N N . LEU A 1 176 ? -12.213 3.419 12.696 1.00 75.44 176 LEU A N 1
ATOM 1380 C CA . LEU A 1 176 ? -12.158 3.856 11.296 1.00 75.44 176 LEU A CA 1
ATOM 1381 C C . LEU A 1 176 ? -11.438 2.846 10.390 1.00 75.44 176 LEU A C 1
ATOM 1383 O O . LEU A 1 176 ? -11.834 2.663 9.239 1.00 75.44 176 LEU A O 1
ATOM 1387 N N . LEU A 1 177 ? -10.387 2.192 10.894 1.00 73.38 177 LEU A N 1
ATOM 1388 C CA . LEU A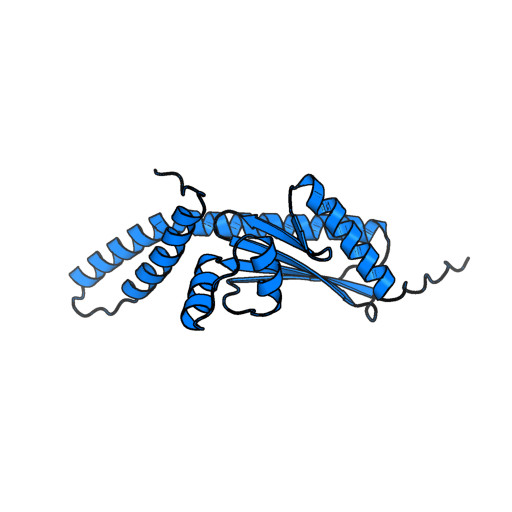 1 177 ? -9.644 1.166 10.158 1.00 73.38 177 LEU A CA 1
ATOM 1389 C C . LEU A 1 177 ? -10.442 -0.145 10.034 1.00 73.38 177 LEU A C 1
ATOM 1391 O O . LEU A 1 177 ? -10.453 -0.758 8.967 1.00 73.38 177 LEU A O 1
ATOM 1395 N N . LEU A 1 178 ? -11.148 -0.554 11.093 1.00 73.25 178 LEU A N 1
ATOM 1396 C CA . LEU A 1 178 ? -11.968 -1.771 11.122 1.00 73.25 178 LEU A CA 1
ATOM 1397 C C . LEU A 1 178 ? -13.237 -1.658 10.260 1.00 73.25 178 LEU A C 1
ATOM 1399 O O . LEU A 1 178 ? -13.605 -2.619 9.582 1.00 73.25 178 LEU A O 1
ATOM 1403 N N . GLU A 1 179 ? -13.892 -0.494 10.234 1.00 74.12 179 GLU A N 1
ATOM 1404 C CA . GLU A 1 179 ? -15.051 -0.243 9.362 1.00 74.12 179 GLU A CA 1
ATOM 1405 C C . GLU A 1 179 ? -14.704 -0.422 7.875 1.00 74.12 179 GLU A C 1
ATOM 1407 O O . GLU A 1 179 ? -15.492 -0.974 7.103 1.00 74.12 179 GLU A O 1
ATOM 1412 N N . ASP A 1 180 ? -13.507 0.001 7.461 1.00 69.19 180 ASP A N 1
ATOM 1413 C CA . ASP A 1 180 ? -13.050 -0.149 6.077 1.00 69.19 180 ASP A CA 1
ATOM 1414 C C . ASP A 1 180 ? -12.718 -1.605 5.719 1.00 69.19 180 ASP A C 1
ATOM 1416 O O . ASP A 1 180 ? -12.998 -2.042 4.596 1.00 69.19 180 ASP A O 1
ATOM 1420 N N . ALA A 1 181 ? -12.197 -2.376 6.681 1.00 65.56 181 ALA A N 1
ATOM 1421 C CA . ALA A 1 181 ? -11.995 -3.819 6.539 1.00 65.56 181 ALA A CA 1
ATOM 1422 C C . ALA A 1 181 ? -13.320 -4.533 6.236 1.00 65.56 181 ALA A C 1
ATOM 1424 O O . ALA A 1 181 ? -13.440 -5.264 5.251 1.00 65.56 181 ALA A O 1
ATOM 1425 N N . ALA A 1 182 ? -14.351 -4.239 7.033 1.00 66.31 182 ALA A N 1
ATOM 1426 C CA . ALA A 1 182 ? -15.683 -4.804 6.855 1.00 66.31 182 ALA A CA 1
ATOM 1427 C C . ALA A 1 182 ? -16.311 -4.405 5.505 1.00 66.31 182 ALA A C 1
ATOM 1429 O O . ALA A 1 182 ? -16.883 -5.247 4.814 1.00 66.31 182 ALA A O 1
ATOM 1430 N N . ALA A 1 183 ? -16.159 -3.142 5.089 1.00 64.06 183 ALA A N 1
ATOM 1431 C CA . ALA A 1 183 ? -16.724 -2.624 3.841 1.00 64.06 183 ALA A CA 1
ATOM 1432 C C . ALA A 1 183 ? -16.052 -3.168 2.565 1.00 64.06 183 ALA A C 1
ATOM 1434 O O . ALA A 1 183 ? -16.628 -3.083 1.481 1.00 64.06 183 ALA A O 1
ATOM 1435 N N . THR A 1 184 ? -14.829 -3.697 2.657 1.00 58.72 184 THR A N 1
ATOM 1436 C CA . THR A 1 184 ? -14.073 -4.204 1.498 1.00 58.72 184 THR A CA 1
ATOM 1437 C C . THR A 1 184 ? -14.151 -5.720 1.323 1.00 58.72 184 THR A C 1
ATOM 1439 O O . THR A 1 184 ? -13.571 -6.240 0.372 1.00 58.72 184 THR A O 1
ATOM 1442 N N . GLY A 1 185 ? -14.870 -6.437 2.197 1.00 52.03 185 GLY A N 1
ATOM 1443 C CA . GLY A 1 185 ? -14.966 -7.902 2.152 1.00 52.03 185 GLY A CA 1
ATOM 1444 C C . GLY A 1 185 ? -13.651 -8.619 2.484 1.00 52.03 185 GLY A C 1
ATOM 1445 O O . GLY A 1 185 ? -13.589 -9.846 2.448 1.00 52.03 185 GLY A O 1
ATOM 1446 N N . LEU A 1 186 ? -12.610 -7.863 2.844 1.00 48.88 186 LEU A N 1
ATOM 1447 C CA . LEU A 1 186 ? -11.390 -8.360 3.457 1.00 48.88 186 LEU A CA 1
ATOM 1448 C C . LEU A 1 186 ? -11.718 -8.627 4.919 1.00 48.88 186 LEU A C 1
ATOM 1450 O O . LEU A 1 186 ? -11.457 -7.807 5.797 1.00 48.88 186 LEU A O 1
ATOM 1454 N N . GLY A 1 187 ? -12.372 -9.762 5.163 1.00 40.50 187 GLY A N 1
ATOM 1455 C CA . GLY A 1 187 ? -12.570 -10.255 6.511 1.00 40.50 187 GLY A CA 1
ATOM 1456 C C . GLY A 1 187 ? -11.216 -10.299 7.205 1.00 40.50 187 GLY A C 1
ATOM 1457 O O . GLY A 1 187 ? -10.388 -11.148 6.885 1.00 40.50 187 GLY A O 1
ATOM 1458 N N . LEU A 1 188 ? -10.998 -9.393 8.161 1.00 45.84 188 LEU A N 1
ATOM 1459 C CA . LEU A 1 188 ? -10.127 -9.690 9.287 1.00 45.84 188 LEU A CA 1
ATOM 1460 C C . LEU A 1 188 ? -10.660 -11.011 9.813 1.00 45.84 188 LEU A C 1
ATOM 1462 O O . LEU A 1 188 ? -11.817 -11.067 10.240 1.00 45.84 188 LEU A O 1
ATOM 1466 N N . ALA A 1 189 ? -9.891 -12.081 9.608 1.00 38.88 189 ALA A N 1
ATOM 1467 C CA . ALA A 1 189 ? -10.294 -13.416 9.996 1.00 38.88 189 ALA A CA 1
ATOM 1468 C C . ALA A 1 189 ? -10.826 -13.319 11.425 1.00 38.88 189 ALA A C 1
ATOM 1470 O O . ALA A 1 189 ? -10.098 -12.916 12.332 1.00 38.88 189 ALA A O 1
ATOM 1471 N N . ARG A 1 190 ? -12.129 -13.583 11.583 1.00 32.69 190 ARG A N 1
ATOM 1472 C CA . ARG A 1 190 ? -12.749 -13.722 12.894 1.00 32.69 190 ARG A CA 1
ATOM 1473 C C . ARG A 1 190 ? -11.970 -14.828 13.599 1.00 32.69 190 ARG A C 1
ATOM 1475 O O . ARG A 1 190 ? -12.087 -15.985 13.198 1.00 32.69 190 ARG A O 1
ATOM 1482 N N . ALA A 1 191 ? -11.125 -14.438 14.546 1.00 35.59 191 ALA A N 1
ATOM 1483 C CA . ALA A 1 191 ? -10.653 -15.325 15.594 1.00 35.59 191 ALA A CA 1
ATOM 1484 C C . ALA A 1 191 ? -11.774 -15.477 16.626 1.00 35.59 191 ALA A C 1
ATOM 1486 O O . ALA A 1 191 ? -12.467 -14.462 16.879 1.00 35.59 191 ALA A O 1
#

Organism: NCBI:txid2795029

Mean predicted aligned error: 10.44 Å

pLDDT: mean 75.68, std 12.4, range [32.69, 93.44]

Radius of gyration: 21.24 Å; Cα contacts (8 Å, |Δi|>4): 222; chains: 1; bounding box: 58×33×68 Å

Foldseek 3Di:
DDDPPPQQDPQVVVVVLLLVLLLVLQVVVVFDDDVSWTWDDDQQKTWTKDKDDDSVPQKIKIKIWIFGLLVQCVVCVVVVHHRDPDNNSVNVVCVVDVPGGPDMDMDMDDGDDSVVSNVVSNVSVVVSVVVNNVVVVVLLCLVVVLVVVVVVVVVVCVVPVPDDDCNVVSVVVNVSSVVSSVVVVVPSPDD

Sequence (191 aa):
MTEPIEHPPPASAFERALLRSIASEAGPRGWQLLDGMPYWNQGLLFCLLIPFADARQGHARVTLSLKWRALDRVLWRRLGLSPPEGLRAHAASARALPGWTVYRSAVSGLGWPSEALERWAALAVQGAADCAARLQGELDALPRYLEFIEREHRALLERQPHASSRLEQERVLAALLLEDAAATGLGLARA